Protein AF-A0AAU1TRY6-F1 (afdb_monomer_lite)

Foldseek 3Di:
DDDDDDDDDDDDDDDDDDPPPPPPPPPPPDPDPDDDDDPVPDPDPDPDDPDPDLDPLDPVVLVVLLVVLVPQDAAPPDPDDDPVCVVVSVVVLVVLLSSLLSNLVSLCDDDDNNDLVSNLSSLVSSCRHPVQPLSSLLSNLSSCVSVVNPVSNVVSVVSNCVSCVVPDPVRDDPVSVVSNVVSVVVD

Secondary structure (DSSP, 8-state):
----------------------------PPPPSSPPPPGGG-----------------HHHHHHHHHHHHT--SSTT-TT--GGGHHHHHHHHHHHHHHHHHHHHHHHSSSTT--HHHHHHHHHHHHHH-TT-HHHHHHHHHHHHHTT-HHHHHHHHHHHHHHTTTS-GGGS-HHHHHHHHHHHHT-

Sequence (187 aa):
MRGTSTPSSKRSTDRIHTSSRRLRCSAVSPPPSGYRIPPAYQPGRRRHRSRHRSRPRNAEVSNYLERALAMVDGVPLGEHAASWMSGLRTAMQARIVDTAHSVASYRTQDGRHQDFPSARQACTAGLNADGHSETLYRALMRAEAAAGNRTGLRSAIARWQDANRHLTRDQIDKKTQTLVDELLAAS

pLDDT: mean 77.67, std 20.48, range [35.78, 96.81]

Radius of gyration: 34.2 Å; chains: 1; bounding box: 90×26×109 Å

Structure (mmCIF, N/CA/C/O backbone):
data_AF-A0AAU1TRY6-F1
#
_entry.id   AF-A0AAU1TRY6-F1
#
loop_
_atom_site.group_PDB
_atom_site.id
_atom_site.type_symbol
_atom_site.label_atom_id
_atom_site.label_alt_id
_atom_site.label_comp_id
_atom_site.label_asym_id
_atom_site.label_entity_id
_atom_site.label_seq_id
_atom_site.pdbx_PDB_ins_code
_atom_site.Cartn_x
_atom_site.Cartn_y
_atom_site.Cartn_z
_atom_site.occupancy
_atom_site.B_iso_or_equiv
_atom_site.auth_seq_id
_atom_site.auth_comp_id
_atom_site.auth_asym_id
_atom_site.auth_atom_id
_atom_site.pdbx_PDB_model_num
ATOM 1 N N . MET A 1 1 ? 67.925 -12.776 -72.645 1.00 40.72 1 MET A N 1
ATOM 2 C CA . MET A 1 1 ? 67.560 -11.529 -73.360 1.00 40.72 1 MET A CA 1
ATOM 3 C C . MET A 1 1 ? 66.792 -11.966 -74.600 1.00 40.72 1 MET A C 1
ATOM 5 O O . MET A 1 1 ? 67.342 -12.716 -75.383 1.00 40.72 1 MET A O 1
ATOM 9 N N . ARG A 1 2 ? 65.455 -11.918 -74.581 1.00 35.78 2 ARG A N 1
ATOM 10 C CA . ARG A 1 2 ? 64.626 -10.813 -75.107 1.00 35.78 2 ARG A CA 1
ATOM 11 C C . ARG A 1 2 ? 65.025 -10.416 -76.534 1.00 35.78 2 ARG A C 1
ATOM 13 O O . ARG A 1 2 ? 66.012 -9.716 -76.708 1.00 35.78 2 ARG A O 1
ATOM 20 N N . GLY A 1 3 ? 64.209 -10.834 -77.499 1.00 37.12 3 GLY A N 1
ATOM 21 C CA . GLY A 1 3 ? 64.220 -10.379 -78.886 1.00 37.12 3 GLY A CA 1
ATOM 22 C C . GLY A 1 3 ? 62.819 -10.547 -79.471 1.00 37.12 3 GLY A C 1
ATOM 23 O O . GLY A 1 3 ? 62.357 -11.659 -79.691 1.00 37.12 3 GLY A O 1
ATOM 24 N N . THR A 1 4 ? 62.122 -9.427 -79.598 1.00 36.97 4 THR A N 1
ATOM 25 C CA . THR A 1 4 ? 60.767 -9.232 -80.122 1.00 36.97 4 THR A CA 1
ATOM 26 C C . THR A 1 4 ? 60.751 -9.231 -81.653 1.00 36.97 4 THR A C 1
ATOM 28 O O . THR A 1 4 ? 61.686 -8.693 -82.241 1.00 36.97 4 THR A O 1
ATOM 31 N N . SER A 1 5 ? 59.666 -9.710 -82.281 1.00 37.38 5 SER A N 1
ATOM 32 C CA . SER A 1 5 ? 58.842 -8.959 -83.264 1.00 37.38 5 SER A CA 1
ATOM 33 C C . SER A 1 5 ? 57.943 -9.876 -84.117 1.00 37.38 5 SER A C 1
ATOM 35 O O . SER A 1 5 ? 58.412 -10.687 -84.904 1.00 37.38 5 SER A O 1
ATOM 37 N N . THR A 1 6 ? 56.639 -9.706 -83.890 1.00 46.19 6 THR A N 1
ATOM 38 C CA . THR A 1 6 ? 55.436 -9.743 -84.755 1.00 46.19 6 THR A CA 1
ATOM 39 C C . THR A 1 6 ? 55.552 -10.194 -86.226 1.00 46.19 6 THR A C 1
ATOM 41 O O . THR A 1 6 ? 56.448 -9.757 -86.944 1.00 46.19 6 THR A O 1
ATOM 44 N N . PRO A 1 7 ? 54.494 -10.851 -86.752 1.00 44.25 7 PRO A N 1
ATOM 45 C CA . PRO A 1 7 ? 53.701 -10.120 -87.742 1.00 44.25 7 PRO A CA 1
ATOM 46 C C . PRO A 1 7 ? 52.176 -10.183 -87.551 1.00 44.25 7 PRO A C 1
ATOM 48 O O . PRO A 1 7 ? 51.587 -11.084 -86.962 1.00 44.25 7 PRO A O 1
ATOM 51 N N . SER A 1 8 ? 51.595 -9.116 -88.086 1.00 38.78 8 SER A N 1
ATOM 52 C CA . SER A 1 8 ? 50.200 -8.710 -88.187 1.00 38.78 8 SER A CA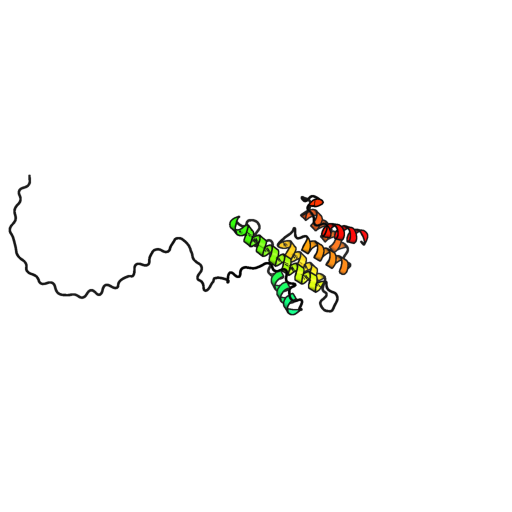 1
ATOM 53 C C . SER A 1 8 ? 49.283 -9.765 -88.813 1.00 38.78 8 SER A C 1
ATOM 55 O O . SER A 1 8 ? 49.597 -10.314 -89.867 1.00 38.78 8 SER A O 1
ATOM 57 N N . SER A 1 9 ? 48.100 -9.973 -88.229 1.00 40.66 9 SER A N 1
ATOM 58 C CA . SER A 1 9 ? 46.969 -10.560 -88.949 1.00 40.66 9 SER A CA 1
ATOM 59 C C . SER A 1 9 ? 45.659 -9.899 -88.536 1.00 40.66 9 SER A C 1
ATOM 61 O O . SER A 1 9 ? 45.275 -9.859 -87.367 1.00 40.66 9 SER A O 1
ATOM 63 N N . LYS A 1 10 ? 45.009 -9.335 -89.552 1.00 43.03 10 LYS A N 1
ATOM 64 C CA . LYS A 1 10 ? 43.717 -8.658 -89.534 1.00 43.03 10 LYS A CA 1
ATOM 65 C C . LYS A 1 10 ? 42.603 -9.683 -89.302 1.00 43.03 10 LYS A C 1
ATOM 67 O O . LYS A 1 10 ? 42.525 -10.678 -90.016 1.00 43.03 10 LYS A O 1
ATOM 72 N N . ARG A 1 11 ? 41.680 -9.398 -88.384 1.00 38.41 11 ARG A N 1
ATOM 73 C CA . ARG A 1 11 ? 40.354 -10.038 -88.324 1.00 38.41 11 ARG A CA 1
ATOM 74 C C . ARG A 1 11 ? 39.412 -9.050 -87.635 1.00 38.41 11 ARG A C 1
ATOM 76 O O . ARG A 1 11 ? 39.471 -8.872 -86.428 1.00 38.41 11 ARG A O 1
ATOM 83 N N . SER A 1 12 ? 38.847 -8.115 -88.394 1.00 37.50 12 SER A N 1
ATOM 84 C CA . SER A 1 12 ? 37.574 -8.254 -89.112 1.00 37.50 12 SER A CA 1
ATOM 85 C C . SER A 1 12 ? 36.464 -8.761 -88.192 1.00 37.50 12 SER A C 1
ATOM 87 O O . SER A 1 12 ? 36.461 -9.895 -87.715 1.00 37.50 12 SER A O 1
ATOM 89 N N . THR A 1 13 ? 35.604 -7.799 -87.903 1.00 44.69 13 THR A N 1
ATOM 90 C CA . THR A 1 13 ? 34.401 -7.792 -87.093 1.00 44.69 13 THR A CA 1
ATOM 91 C C . THR A 1 13 ? 33.374 -8.790 -87.599 1.00 44.69 13 THR A C 1
ATOM 93 O O . THR A 1 13 ? 32.898 -8.643 -88.715 1.00 44.69 13 THR A O 1
ATOM 96 N N . ASP A 1 14 ? 32.976 -9.728 -86.746 1.00 40.28 14 ASP A N 1
ATOM 97 C CA . ASP A 1 14 ? 31.573 -10.129 -86.671 1.00 40.28 14 ASP A CA 1
ATOM 98 C C . ASP A 1 14 ? 31.319 -10.853 -85.348 1.00 40.28 14 ASP A C 1
ATOM 100 O O . ASP A 1 14 ? 31.778 -11.973 -85.115 1.00 40.28 14 ASP A O 1
ATOM 104 N N . ARG A 1 15 ? 30.626 -10.179 -84.426 1.00 36.78 15 ARG A N 1
ATOM 105 C CA . ARG A 1 15 ? 30.136 -10.793 -83.189 1.00 36.78 15 ARG A CA 1
ATOM 106 C C . ARG A 1 15 ? 28.670 -10.434 -83.010 1.00 36.78 15 ARG A C 1
ATOM 108 O O . ARG A 1 15 ? 28.318 -9.395 -82.465 1.00 36.78 15 ARG A O 1
ATOM 115 N N . ILE A 1 16 ? 27.867 -11.354 -83.527 1.00 40.88 16 ILE A N 1
ATOM 116 C CA . ILE A 1 16 ? 26.505 -11.730 -83.153 1.00 40.88 16 ILE A CA 1
ATOM 117 C C . ILE A 1 16 ? 26.023 -11.030 -81.871 1.00 40.88 16 ILE A C 1
ATOM 119 O O . ILE A 1 16 ? 26.528 -11.267 -80.771 1.00 40.88 16 ILE A O 1
ATOM 123 N N . HIS A 1 17 ? 24.989 -10.203 -82.029 1.00 37.50 17 HIS A N 1
ATOM 124 C CA . HIS A 1 17 ? 24.162 -9.705 -80.939 1.00 37.50 17 HIS A CA 1
ATOM 125 C C . HIS A 1 17 ? 23.419 -10.869 -80.268 1.00 37.50 17 HIS A C 1
ATOM 127 O O . HIS A 1 17 ? 22.358 -11.291 -80.717 1.00 37.50 17 HIS A O 1
ATOM 133 N N . THR A 1 18 ? 23.938 -11.355 -79.144 1.00 42.47 18 THR A N 1
ATOM 134 C CA . THR A 1 18 ? 23.135 -12.077 -78.150 1.00 42.47 18 THR A CA 1
ATOM 135 C C . THR A 1 18 ? 22.734 -11.116 -77.038 1.00 42.47 18 THR A C 1
ATOM 137 O O . THR A 1 18 ? 23.556 -10.700 -76.218 1.00 42.47 18 THR A O 1
ATOM 140 N N . SER A 1 19 ? 21.451 -10.755 -77.030 1.00 39.16 19 SER A N 1
ATOM 141 C CA . SER A 1 19 ? 20.776 -9.998 -75.975 1.00 39.16 19 SER A CA 1
ATOM 142 C C . SER A 1 19 ? 20.789 -10.761 -74.648 1.00 39.16 19 SER A C 1
ATOM 144 O O . SER A 1 19 ? 19.841 -11.460 -74.301 1.00 39.16 19 SER A O 1
ATOM 146 N N . SER A 1 20 ? 21.851 -10.592 -73.863 1.00 38.66 20 SER A N 1
ATOM 147 C CA . SER A 1 20 ? 21.855 -10.977 -72.452 1.00 38.66 20 SER A CA 1
ATOM 148 C C . SER A 1 20 ? 21.104 -9.924 -71.645 1.00 38.66 20 SER A C 1
ATOM 150 O O . SER A 1 20 ? 21.666 -8.909 -71.226 1.00 38.66 20 SER A O 1
ATOM 152 N N . ARG A 1 21 ? 19.812 -10.173 -71.417 1.00 45.31 21 ARG A N 1
ATOM 153 C CA . ARG A 1 21 ? 18.984 -9.451 -70.448 1.00 45.31 21 ARG A CA 1
ATOM 154 C C . ARG A 1 21 ? 19.553 -9.715 -69.049 1.00 45.31 21 ARG A C 1
ATOM 156 O O . ARG A 1 21 ? 19.148 -10.649 -68.368 1.00 45.31 21 ARG A O 1
ATOM 163 N N . ARG A 1 22 ? 20.545 -8.921 -68.632 1.00 40.50 22 ARG A N 1
ATOM 164 C CA . ARG A 1 22 ? 21.040 -8.927 -67.251 1.00 40.50 22 ARG A CA 1
ATOM 165 C C . ARG A 1 22 ? 19.894 -8.457 -66.365 1.00 40.50 22 ARG A C 1
ATOM 167 O O . ARG A 1 22 ? 19.553 -7.275 -66.363 1.00 40.50 22 ARG A O 1
ATOM 174 N N . LEU A 1 23 ? 19.296 -9.390 -65.631 1.00 43.88 23 LEU A N 1
ATOM 175 C CA . LEU A 1 23 ? 18.535 -9.070 -64.435 1.00 43.88 23 LEU A CA 1
ATOM 176 C C . LEU A 1 23 ? 19.471 -8.237 -63.553 1.00 43.88 23 LEU A C 1
ATOM 178 O O . LEU A 1 23 ? 20.495 -8.729 -63.080 1.00 43.88 23 LEU A O 1
ATOM 182 N N . ARG A 1 24 ? 19.176 -6.941 -63.415 1.00 38.16 24 ARG A N 1
ATOM 183 C CA . ARG A 1 24 ? 19.814 -6.112 -62.398 1.00 38.16 24 ARG A CA 1
ATOM 184 C C . ARG A 1 24 ? 19.365 -6.688 -61.063 1.00 38.16 24 ARG A C 1
ATOM 186 O O . ARG A 1 24 ? 18.257 -6.415 -60.617 1.00 38.16 24 ARG A O 1
ATOM 193 N N . CYS A 1 25 ? 20.216 -7.491 -60.435 1.00 36.00 25 CYS A N 1
ATOM 194 C CA . CYS A 1 25 ? 20.173 -7.626 -58.992 1.00 36.00 25 CYS A CA 1
ATOM 195 C C . CYS A 1 25 ? 20.460 -6.229 -58.446 1.00 36.00 25 CYS A C 1
ATOM 197 O O . CYS A 1 25 ? 21.602 -5.768 -58.477 1.00 36.00 25 CYS A O 1
ATOM 199 N N . SER A 1 26 ? 19.411 -5.516 -58.038 1.00 46.19 26 SER A N 1
ATOM 200 C CA . SER A 1 26 ? 19.568 -4.352 -57.177 1.00 46.19 26 SER A CA 1
ATOM 201 C C . SER A 1 26 ? 20.385 -4.813 -55.980 1.00 46.19 26 SER A C 1
ATOM 203 O O . SER A 1 26 ? 19.951 -5.694 -55.239 1.00 46.19 26 SER A O 1
ATOM 205 N N . ALA A 1 27 ? 21.596 -4.279 -55.843 1.00 46.03 27 ALA A N 1
ATOM 206 C CA . ALA A 1 27 ? 22.405 -4.489 -54.660 1.00 46.03 27 ALA A CA 1
ATOM 207 C C . ALA A 1 27 ? 21.583 -3.994 -53.465 1.00 46.03 27 ALA A C 1
ATOM 209 O O . ALA A 1 27 ? 21.336 -2.797 -53.321 1.00 46.03 27 ALA A O 1
ATOM 210 N N . VAL A 1 28 ? 21.087 -4.930 -52.658 1.00 53.16 28 VAL A N 1
ATOM 211 C CA . VAL A 1 28 ? 20.511 -4.628 -51.353 1.00 53.16 28 VAL A CA 1
ATOM 212 C C . VAL A 1 28 ? 21.664 -4.071 -50.530 1.00 53.16 28 VAL A C 1
ATOM 214 O O . VAL A 1 28 ? 22.614 -4.793 -50.230 1.00 53.16 28 VAL A O 1
ATOM 217 N N . SER A 1 29 ? 21.622 -2.770 -50.237 1.00 55.81 29 SER A N 1
ATOM 218 C CA . SER A 1 29 ? 22.560 -2.143 -49.309 1.00 55.81 29 SER A CA 1
ATOM 219 C C . SER A 1 29 ? 22.613 -2.963 -48.016 1.00 55.81 29 SER A C 1
ATOM 221 O O . SER A 1 29 ? 21.551 -3.377 -47.536 1.00 55.81 29 SER A O 1
ATOM 223 N N . PRO A 1 30 ? 23.804 -3.206 -47.437 1.00 56.38 30 PRO A N 1
ATOM 224 C CA . PRO A 1 30 ? 23.897 -3.905 -46.163 1.00 56.38 30 PRO A CA 1
ATOM 225 C C . PRO A 1 30 ? 23.039 -3.162 -45.128 1.00 56.38 30 PRO A C 1
ATOM 227 O O . PRO A 1 30 ? 23.048 -1.924 -45.115 1.00 56.38 30 PRO A O 1
ATOM 230 N N . PRO A 1 31 ? 22.258 -3.872 -44.295 1.00 60.44 31 PRO A N 1
ATOM 231 C CA . PRO A 1 31 ? 21.443 -3.209 -43.292 1.00 60.44 31 PRO A CA 1
ATOM 232 C C . PRO A 1 31 ? 22.359 -2.381 -42.378 1.00 60.44 31 PRO A C 1
ATOM 234 O O . PRO A 1 31 ? 23.418 -2.877 -41.976 1.00 60.44 31 PRO A O 1
ATOM 237 N N . PRO A 1 32 ? 21.997 -1.130 -42.035 1.00 59.41 32 PRO A N 1
ATOM 238 C CA . PRO A 1 32 ? 22.705 -0.417 -40.983 1.00 59.41 32 PRO A CA 1
ATOM 239 C C . PRO A 1 32 ? 22.631 -1.268 -39.712 1.00 59.41 32 PRO A C 1
ATOM 241 O O . PRO A 1 32 ? 21.567 -1.789 -39.385 1.00 59.41 32 PRO A O 1
ATOM 244 N N . SER A 1 33 ? 23.772 -1.442 -39.043 1.00 62.03 33 SER A N 1
ATOM 245 C CA . SER A 1 33 ? 23.915 -2.252 -37.830 1.00 62.03 33 SER A CA 1
ATOM 246 C C . SER A 1 33 ? 22.739 -2.046 -36.861 1.00 62.03 33 SER A C 1
ATOM 248 O O . SER A 1 33 ? 22.566 -0.957 -36.309 1.00 62.03 33 SER A O 1
ATOM 250 N N . GLY A 1 34 ? 21.914 -3.087 -36.690 1.00 65.88 34 GLY A N 1
ATOM 251 C CA . GLY A 1 34 ? 20.821 -3.140 -35.717 1.00 65.88 34 GLY A CA 1
ATOM 252 C C . GLY A 1 34 ? 19.528 -3.791 -36.228 1.00 65.88 34 GLY A C 1
ATOM 253 O O . GLY A 1 34 ? 19.107 -3.598 -37.367 1.00 65.88 34 GLY A O 1
ATOM 254 N N . TYR A 1 35 ? 18.848 -4.530 -35.348 1.00 72.62 35 TYR A N 1
ATOM 255 C CA . TYR A 1 35 ? 17.481 -4.998 -35.588 1.00 72.62 35 TYR A CA 1
ATOM 256 C C . TYR A 1 35 ? 16.490 -3.856 -35.317 1.00 72.62 35 TYR A C 1
ATOM 258 O O . TYR A 1 35 ? 16.398 -3.345 -34.200 1.00 72.62 35 TYR A O 1
ATOM 266 N N . ARG A 1 36 ? 15.729 -3.446 -36.340 1.00 70.88 36 ARG A N 1
ATOM 267 C CA . ARG A 1 36 ? 14.643 -2.460 -36.222 1.00 70.88 36 ARG A CA 1
ATOM 268 C C . ARG A 1 36 ? 13.303 -3.187 -36.148 1.00 70.88 36 ARG A C 1
ATOM 270 O O . ARG A 1 36 ? 12.937 -3.890 -37.083 1.00 70.88 36 ARG A O 1
ATOM 277 N N . ILE A 1 37 ? 12.546 -2.969 -35.072 1.00 68.12 37 ILE A N 1
ATOM 278 C CA . ILE A 1 37 ? 11.180 -3.498 -34.955 1.00 68.12 37 ILE A CA 1
ATOM 279 C C . ILE A 1 37 ? 10.282 -2.803 -36.001 1.00 68.12 37 ILE A C 1
ATOM 281 O O . ILE A 1 37 ? 10.229 -1.561 -36.018 1.00 68.12 37 ILE A O 1
ATOM 285 N N . PRO A 1 38 ? 9.587 -3.565 -36.870 1.00 57.66 38 PRO A N 1
ATOM 286 C CA . PRO A 1 38 ? 8.715 -3.018 -37.903 1.00 57.66 38 PRO A CA 1
ATOM 287 C C . PRO A 1 38 ? 7.633 -2.103 -37.312 1.00 57.66 38 PRO A C 1
ATOM 289 O O . PRO A 1 38 ? 7.126 -2.381 -36.226 1.00 57.66 38 PRO A O 1
ATOM 292 N N . PRO A 1 39 ? 7.225 -1.032 -38.012 1.00 59.34 39 PRO A N 1
ATOM 293 C CA . PRO A 1 39 ? 6.238 -0.070 -37.511 1.00 59.34 39 PRO A CA 1
ATOM 294 C C . PRO A 1 39 ? 4.869 -0.694 -37.191 1.00 59.34 39 PRO A C 1
ATOM 296 O O . PRO A 1 39 ? 4.172 -0.189 -36.317 1.00 59.34 39 PRO A O 1
ATOM 299 N N . ALA A 1 40 ? 4.517 -1.826 -37.812 1.00 61.56 40 ALA A N 1
ATOM 300 C CA . ALA A 1 40 ? 3.318 -2.603 -37.479 1.00 61.56 40 ALA A CA 1
ATOM 301 C C . ALA A 1 40 ? 3.351 -3.222 -36.064 1.00 61.56 40 ALA A C 1
ATOM 303 O O . ALA A 1 40 ? 2.318 -3.625 -35.543 1.00 61.56 40 ALA A O 1
ATOM 304 N N . TYR A 1 41 ? 4.532 -3.272 -35.439 1.00 52.66 41 TYR A N 1
ATOM 305 C CA . TYR A 1 41 ? 4.775 -3.812 -34.102 1.00 52.66 41 TYR A CA 1
ATOM 306 C C . TYR A 1 41 ? 5.416 -2.767 -33.173 1.00 52.66 41 TYR A C 1
ATOM 308 O O . TYR A 1 41 ? 6.155 -3.092 -32.246 1.00 52.66 41 TYR A O 1
ATOM 316 N N . GLN A 1 42 ? 5.178 -1.477 -33.426 1.00 54.09 42 GLN A N 1
ATOM 317 C CA . GLN A 1 42 ? 5.551 -0.425 -32.485 1.00 54.09 42 GLN A CA 1
ATOM 318 C C . GLN A 1 42 ? 4.333 -0.077 -31.623 1.00 54.09 42 GLN A C 1
ATOM 320 O O . GLN A 1 42 ? 3.420 0.588 -32.116 1.00 54.09 42 GLN A O 1
ATOM 325 N N . PRO A 1 43 ? 4.286 -0.472 -30.335 1.00 55.06 43 PRO A N 1
ATOM 326 C CA . PRO A 1 43 ? 3.284 0.074 -29.431 1.00 55.06 43 PRO A CA 1
ATOM 327 C C . PRO A 1 43 ? 3.489 1.593 -29.364 1.00 55.06 43 PRO A C 1
ATOM 329 O O . PRO A 1 43 ? 4.574 2.081 -29.037 1.00 55.06 43 PRO A O 1
ATOM 332 N N . GLY A 1 44 ? 2.462 2.346 -29.768 1.00 51.22 44 GLY A N 1
ATOM 333 C CA . GLY A 1 44 ? 2.550 3.785 -29.995 1.00 51.22 44 GLY A CA 1
ATOM 334 C C . GLY A 1 44 ? 3.142 4.528 -28.799 1.00 51.22 44 GLY A C 1
ATOM 335 O O . GLY A 1 44 ? 2.597 4.483 -27.694 1.00 51.22 44 GLY A O 1
ATOM 336 N N . ARG A 1 45 ? 4.246 5.253 -29.022 1.00 49.22 45 ARG A N 1
ATOM 337 C CA . ARG A 1 45 ? 4.874 6.119 -28.015 1.00 49.22 45 ARG A CA 1
ATOM 338 C C . ARG A 1 45 ? 3.989 7.334 -27.730 1.00 49.22 45 ARG A C 1
ATOM 340 O O . ARG A 1 45 ? 4.274 8.452 -28.154 1.00 49.22 45 ARG A O 1
ATOM 347 N N . ARG A 1 46 ? 2.902 7.141 -26.986 1.00 51.88 46 ARG A N 1
ATOM 348 C CA . ARG A 1 46 ? 2.204 8.254 -26.344 1.00 51.88 46 ARG A CA 1
ATOM 349 C C . ARG A 1 46 ? 3.106 8.757 -25.225 1.00 51.88 46 ARG A C 1
ATOM 351 O O . ARG A 1 46 ? 3.403 8.024 -24.289 1.00 51.88 46 ARG A O 1
ATOM 358 N N . ARG A 1 47 ? 3.549 10.014 -25.318 1.00 52.31 47 ARG A N 1
ATOM 359 C CA . ARG A 1 47 ? 4.164 10.727 -24.193 1.00 52.31 47 ARG A CA 1
ATOM 360 C C . ARG A 1 47 ? 3.167 10.691 -23.034 1.00 52.31 47 ARG A C 1
ATOM 362 O O . ARG A 1 47 ? 2.160 11.397 -23.055 1.00 52.31 47 ARG A O 1
ATOM 369 N N . HIS A 1 48 ? 3.407 9.822 -22.061 1.00 50.06 48 HIS A N 1
ATOM 370 C CA . HIS A 1 48 ? 2.591 9.735 -20.863 1.00 50.06 48 HIS A CA 1
ATOM 371 C C . HIS A 1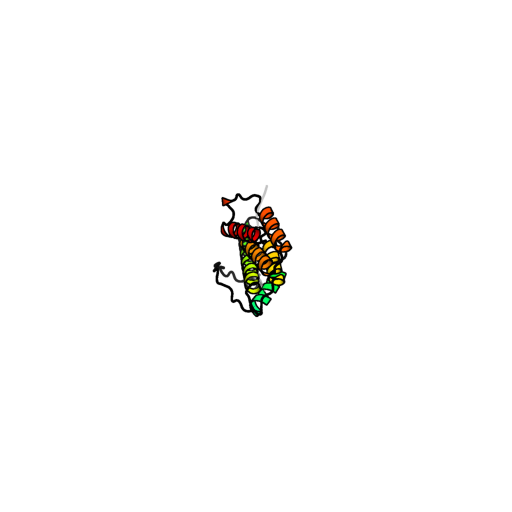 48 ? 2.902 10.965 -20.010 1.00 50.06 48 HIS A C 1
ATOM 373 O O . HIS A 1 48 ? 3.886 10.998 -19.282 1.00 50.06 48 HIS A O 1
ATOM 379 N N . ARG A 1 49 ? 2.085 12.017 -20.124 1.00 54.16 49 ARG A N 1
ATOM 380 C CA . ARG A 1 49 ? 2.001 13.000 -19.042 1.00 54.16 49 ARG A CA 1
ATOM 381 C C . ARG A 1 49 ? 1.355 12.275 -17.868 1.00 54.16 49 ARG A C 1
ATOM 383 O O . ARG A 1 49 ? 0.190 11.894 -17.983 1.00 54.16 49 ARG A O 1
ATOM 390 N N . SER A 1 50 ? 2.090 12.107 -16.772 1.00 42.47 50 SER A N 1
ATOM 391 C CA . SER A 1 50 ? 1.546 11.731 -15.465 1.00 42.47 50 SER A CA 1
ATOM 392 C C . SER A 1 50 ? 0.591 12.833 -15.014 1.00 42.47 50 SER A C 1
ATOM 394 O O . SER A 1 50 ? 0.953 13.768 -14.311 1.00 42.47 50 SER A O 1
ATOM 396 N N . ARG A 1 51 ? -0.634 12.812 -15.535 1.00 40.12 51 ARG A N 1
ATOM 397 C CA . ARG A 1 51 ? -1.732 13.597 -14.993 1.00 40.12 51 ARG A CA 1
ATOM 398 C C . ARG A 1 51 ? -2.346 12.717 -13.922 1.00 40.12 51 ARG A C 1
ATOM 400 O O . ARG A 1 51 ? -2.951 11.704 -14.266 1.00 40.12 51 ARG A O 1
ATOM 407 N N . HIS A 1 52 ? -2.225 13.130 -12.665 1.00 45.44 52 HIS A N 1
ATOM 408 C CA . HIS A 1 52 ? -3.019 12.635 -11.539 1.00 45.44 52 HIS A CA 1
ATOM 409 C C . HIS A 1 52 ? -4.504 12.989 -11.739 1.00 45.44 52 HIS A C 1
ATOM 411 O O . HIS A 1 52 ? -5.109 13.700 -10.942 1.00 45.44 52 HIS A O 1
ATOM 417 N N . ARG A 1 53 ? -5.109 12.576 -12.856 1.00 48.09 53 ARG A N 1
ATOM 418 C CA . ARG A 1 53 ? -6.560 12.612 -12.982 1.00 48.09 53 ARG A CA 1
ATOM 419 C C . ARG A 1 53 ? -7.090 11.470 -12.141 1.00 48.09 53 ARG A C 1
ATOM 421 O O . ARG A 1 53 ? -6.673 10.329 -12.323 1.00 48.09 53 ARG A O 1
ATOM 428 N N . SER A 1 54 ? -8.028 11.790 -11.258 1.00 52.09 54 SER A N 1
ATOM 429 C CA . SER A 1 54 ? -8.905 10.808 -10.639 1.00 52.09 54 SER A CA 1
ATOM 430 C C . SER A 1 54 ? -9.445 9.909 -11.751 1.00 52.09 54 SER A C 1
ATOM 432 O O . SER A 1 54 ? -10.126 10.386 -12.664 1.00 52.09 54 SER A O 1
ATOM 434 N N . ARG A 1 55 ? -9.053 8.631 -11.745 1.00 61.78 55 ARG A N 1
ATOM 435 C CA . ARG A 1 55 ? -9.586 7.655 -12.695 1.00 61.78 55 ARG A CA 1
ATOM 436 C C . ARG A 1 55 ? -11.103 7.563 -12.504 1.00 61.78 55 ARG A C 1
ATOM 438 O O . ARG A 1 55 ? -11.575 7.733 -11.376 1.00 61.78 55 ARG A O 1
ATOM 445 N N . PRO A 1 56 ? -11.871 7.321 -13.577 1.00 56.22 56 PRO A N 1
ATOM 446 C CA . PRO A 1 56 ? -13.304 7.099 -13.449 1.00 56.22 56 PRO A CA 1
ATOM 447 C C . PRO A 1 56 ? -13.551 5.937 -12.477 1.00 56.22 56 PRO A C 1
ATOM 449 O O . PRO A 1 56 ? -13.040 4.837 -12.673 1.00 56.22 56 PRO A O 1
ATOM 452 N N . ARG A 1 57 ? -14.302 6.218 -11.408 1.00 66.38 57 ARG A N 1
ATOM 453 C CA . ARG A 1 57 ? -14.658 5.279 -10.334 1.00 66.38 57 ARG A CA 1
ATOM 454 C C . ARG A 1 57 ? -15.969 4.572 -10.669 1.00 66.38 57 ARG A C 1
ATOM 456 O O . ARG A 1 57 ? -16.968 4.762 -9.984 1.00 66.38 57 ARG A O 1
ATOM 463 N N . ASN A 1 58 ? -16.002 3.841 -11.778 1.00 72.50 58 ASN A N 1
ATOM 464 C CA . ASN A 1 58 ? -17.135 2.969 -12.087 1.00 72.50 58 ASN A CA 1
ATOM 465 C C . ASN A 1 58 ? -16.737 1.500 -11.864 1.00 72.50 58 ASN A C 1
ATOM 467 O O . ASN A 1 58 ? -15.552 1.155 -11.894 1.00 72.50 58 ASN A O 1
ATOM 471 N N . ALA A 1 59 ? -17.730 0.649 -11.599 1.00 73.19 59 ALA A N 1
ATOM 472 C CA . ALA A 1 59 ? -17.499 -0.740 -11.204 1.00 73.19 59 ALA A CA 1
ATOM 473 C C . ALA A 1 59 ? -16.787 -1.551 -12.297 1.00 73.19 59 ALA A C 1
ATOM 475 O O . ALA A 1 59 ? -15.890 -2.337 -12.001 1.00 73.19 59 ALA A O 1
ATOM 476 N N . GLU A 1 60 ? -17.136 -1.325 -13.566 1.00 75.75 60 GLU A N 1
ATOM 477 C CA . GLU A 1 60 ? -16.516 -2.021 -14.696 1.00 75.75 60 GLU A CA 1
ATOM 478 C C . GLU A 1 60 ? -15.024 -1.707 -14.810 1.00 75.75 60 GLU A C 1
ATOM 480 O O . GLU A 1 60 ? -14.204 -2.618 -14.912 1.00 75.75 60 GLU A O 1
ATOM 485 N N . VAL A 1 61 ? -14.650 -0.425 -14.728 1.00 78.81 61 VAL A N 1
ATOM 486 C CA . VAL A 1 61 ? -13.247 -0.005 -14.741 1.00 78.81 61 VAL A CA 1
ATOM 487 C C . VAL A 1 61 ? -12.511 -0.607 -13.548 1.00 78.81 61 VAL A C 1
ATOM 489 O O . VAL A 1 61 ? -11.410 -1.109 -13.748 1.00 78.81 61 VAL A O 1
ATOM 492 N N . SER A 1 62 ? -13.100 -0.639 -12.344 1.00 81.38 62 SER A N 1
ATOM 493 C CA . SER A 1 62 ? -12.456 -1.294 -11.191 1.00 81.38 62 SER A CA 1
ATOM 494 C C . SER A 1 62 ? -12.163 -2.768 -11.460 1.00 81.38 62 SER A C 1
ATOM 496 O O . SER A 1 62 ? -11.031 -3.202 -11.263 1.00 81.38 62 SER A O 1
ATOM 498 N N . ASN A 1 63 ? -13.124 -3.512 -12.013 1.00 86.19 63 ASN A N 1
ATOM 499 C CA . ASN A 1 63 ? -12.937 -4.927 -12.337 1.00 86.19 63 ASN A CA 1
ATOM 500 C C . ASN A 1 63 ? -11.816 -5.139 -13.373 1.00 86.19 63 ASN A C 1
ATOM 502 O O . ASN A 1 63 ? -11.003 -6.054 -13.238 1.00 86.19 63 ASN A O 1
ATOM 506 N N . TYR A 1 64 ? -11.724 -4.288 -14.402 1.00 88.81 64 TYR A N 1
ATOM 507 C CA . TYR A 1 64 ? -10.617 -4.355 -15.364 1.00 88.81 64 TYR A CA 1
ATOM 508 C C . TYR A 1 64 ? -9.265 -4.027 -14.722 1.00 88.81 64 TYR A C 1
ATOM 510 O O . TYR A 1 64 ? -8.263 -4.656 -15.060 1.00 88.81 64 TYR A O 1
ATOM 518 N N . LEU A 1 65 ? -9.221 -3.061 -13.802 1.00 87.81 65 LEU A N 1
ATOM 519 C CA . LEU A 1 65 ? -7.996 -2.700 -13.089 1.00 87.81 65 LEU A CA 1
ATOM 520 C C . LEU A 1 65 ? -7.559 -3.798 -12.113 1.00 87.81 65 LEU A C 1
ATOM 522 O O . LEU A 1 65 ? -6.370 -4.079 -12.033 1.00 87.81 65 LEU A O 1
ATOM 526 N N . GLU A 1 66 ? -8.490 -4.464 -11.436 1.00 88.38 66 GLU A N 1
ATOM 527 C CA . GLU A 1 66 ? -8.213 -5.621 -10.575 1.00 88.38 66 GLU A CA 1
ATOM 528 C C . GLU A 1 66 ? -7.631 -6.787 -11.378 1.00 88.38 66 GLU A C 1
ATOM 530 O O . GLU A 1 66 ? -6.593 -7.337 -11.015 1.00 88.38 66 GLU A O 1
ATOM 535 N N . ARG A 1 67 ? -8.221 -7.096 -12.540 1.00 89.75 67 ARG A N 1
ATOM 536 C CA . ARG A 1 67 ? -7.668 -8.095 -13.471 1.00 89.75 67 ARG A CA 1
ATOM 537 C C . ARG A 1 67 ? -6.286 -7.696 -13.982 1.00 89.75 67 ARG A C 1
ATOM 539 O O . ARG A 1 67 ? -5.425 -8.554 -14.132 1.00 89.75 67 ARG A O 1
ATOM 546 N N . ALA A 1 68 ? -6.059 -6.408 -14.239 1.00 91.00 68 ALA A N 1
ATOM 547 C CA . ALA A 1 68 ? -4.747 -5.911 -14.635 1.00 91.00 68 ALA A CA 1
ATOM 548 C C . ALA A 1 68 ? -3.708 -6.047 -13.513 1.00 91.00 68 ALA A C 1
ATOM 550 O O . ALA A 1 68 ? -2.574 -6.427 -13.790 1.00 91.00 68 ALA A O 1
ATOM 551 N N . LEU A 1 69 ? -4.090 -5.779 -12.261 1.00 91.00 69 LEU A N 1
ATOM 552 C CA . LEU A 1 69 ? -3.225 -5.965 -11.094 1.00 91.00 69 LEU A CA 1
ATOM 553 C C . LEU A 1 69 ? -2.913 -7.440 -10.838 1.00 91.00 69 LEU A C 1
ATOM 555 O O . LEU A 1 69 ? -1.794 -7.747 -10.453 1.00 91.00 69 LEU A O 1
ATOM 559 N N . ALA A 1 70 ? -3.848 -8.351 -11.117 1.00 90.94 70 ALA A N 1
ATOM 560 C CA . ALA A 1 70 ? -3.611 -9.791 -11.009 1.00 90.94 70 ALA A CA 1
ATOM 561 C C . ALA A 1 70 ? -2.542 -10.315 -11.989 1.00 90.94 70 ALA A C 1
ATOM 563 O O . ALA A 1 70 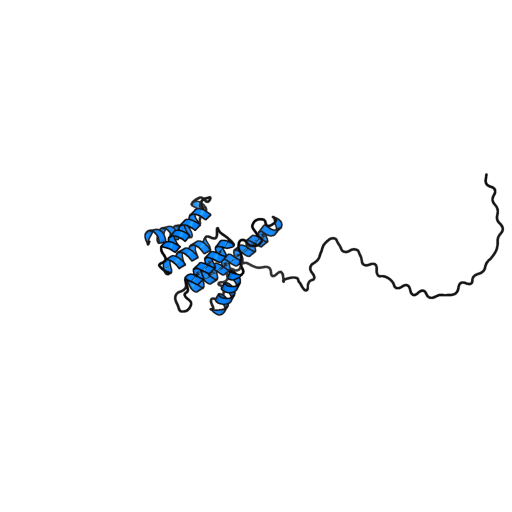? -2.001 -11.393 -11.773 1.00 90.94 70 ALA A O 1
ATOM 564 N N . MET A 1 71 ? -2.223 -9.566 -13.054 1.00 90.56 71 MET A N 1
ATOM 565 C CA . MET A 1 71 ? -1.124 -9.893 -13.975 1.00 90.56 71 MET A CA 1
ATOM 566 C C . MET A 1 71 ? 0.238 -9.364 -13.507 1.00 90.56 71 MET A C 1
ATOM 568 O O . MET A 1 71 ? 1.253 -9.665 -14.133 1.00 90.56 71 MET A O 1
ATOM 572 N N . VAL A 1 72 ? 0.275 -8.522 -12.471 1.00 87.06 72 VAL A N 1
ATOM 573 C CA . VAL A 1 72 ? 1.528 -7.983 -11.943 1.00 87.06 72 VAL A CA 1
ATOM 574 C C . VAL A 1 72 ? 2.159 -9.033 -11.041 1.00 87.06 72 VAL A C 1
ATOM 576 O O . VAL A 1 72 ? 1.647 -9.312 -9.960 1.00 87.06 72 VAL A O 1
ATOM 579 N N . ASP A 1 73 ? 3.291 -9.572 -11.482 1.00 82.62 73 ASP A N 1
ATOM 580 C CA . ASP A 1 73 ? 4.103 -10.498 -10.700 1.00 82.62 73 ASP A CA 1
ATOM 581 C C . ASP A 1 73 ? 5.435 -9.836 -10.315 1.00 82.62 73 ASP A C 1
ATOM 583 O O . ASP A 1 73 ? 6.270 -9.527 -11.170 1.00 82.62 73 ASP A O 1
ATOM 587 N N . GLY A 1 74 ? 5.594 -9.558 -9.019 1.00 85.25 74 GLY A N 1
ATOM 588 C CA . GLY A 1 74 ? 6.806 -8.983 -8.433 1.00 85.25 74 GLY A CA 1
ATOM 589 C C . GLY A 1 74 ? 7.234 -7.612 -8.978 1.00 85.25 74 GLY A C 1
ATOM 590 O O . GLY A 1 74 ? 6.424 -6.762 -9.363 1.00 85.25 74 GLY A O 1
ATOM 591 N N . VAL A 1 75 ? 8.553 -7.386 -8.967 1.00 84.69 75 VAL A N 1
ATOM 592 C CA . VAL A 1 75 ? 9.178 -6.126 -9.389 1.00 84.69 75 VAL A CA 1
ATOM 593 C C . VAL A 1 75 ? 9.222 -6.056 -10.922 1.00 84.69 75 VAL A C 1
ATOM 595 O O . VAL A 1 75 ? 9.819 -6.928 -11.564 1.00 84.69 75 VAL A O 1
ATOM 598 N N . PRO A 1 76 ? 8.666 -5.002 -11.552 1.00 83.06 76 PRO A N 1
ATOM 599 C CA . PRO A 1 76 ? 8.601 -4.913 -13.008 1.00 83.06 76 PRO A CA 1
ATOM 600 C C . PRO A 1 76 ? 10.004 -4.869 -13.612 1.00 83.06 76 PRO A C 1
ATOM 602 O O . PRO A 1 76 ? 10.819 -4.063 -13.179 1.00 83.06 76 PRO A O 1
ATOM 605 N N . LEU A 1 77 ? 10.263 -5.676 -14.648 1.00 83.25 77 LEU A N 1
ATOM 606 C CA . LEU A 1 77 ? 11.582 -5.871 -15.286 1.00 83.25 77 LEU A CA 1
ATOM 607 C C . LEU A 1 77 ? 12.622 -6.615 -14.417 1.00 83.25 77 LEU A C 1
ATOM 609 O O . LEU A 1 77 ? 13.804 -6.603 -14.757 1.00 83.25 77 LEU A O 1
ATOM 613 N N . GLY A 1 78 ? 12.193 -7.266 -13.326 1.00 80.50 78 GLY A N 1
ATOM 614 C CA . GLY A 1 78 ? 13.034 -8.091 -12.445 1.00 80.50 78 GLY A CA 1
ATOM 615 C C . GLY A 1 78 ? 14.028 -7.281 -11.612 1.00 80.50 78 GLY A C 1
ATOM 616 O O . GLY A 1 78 ? 14.237 -6.102 -11.856 1.00 80.50 78 GLY A O 1
ATOM 617 N N . GLU A 1 79 ? 14.679 -7.867 -10.614 1.00 74.81 79 GLU A N 1
ATOM 618 C CA . GLU A 1 79 ? 15.535 -7.104 -9.683 1.00 74.81 79 GLU A CA 1
ATOM 619 C C . GLU A 1 79 ? 16.744 -6.432 -10.372 1.00 74.81 79 GLU A C 1
ATOM 621 O O . GLU A 1 79 ? 17.116 -5.309 -10.035 1.00 74.81 79 GLU A O 1
ATOM 626 N N . HIS A 1 80 ? 17.259 -7.031 -11.449 1.00 75.81 80 HIS A N 1
ATOM 627 C CA . HIS A 1 80 ? 18.507 -6.636 -12.117 1.00 75.81 80 HIS A CA 1
ATOM 628 C C . HIS A 1 80 ? 18.294 -6.007 -13.506 1.00 75.81 80 HIS A C 1
ATOM 630 O O . HIS A 1 80 ? 18.927 -6.397 -14.487 1.00 75.81 80 HIS A O 1
ATOM 636 N N . ALA A 1 81 ? 17.391 -5.032 -13.632 1.00 74.88 81 ALA A N 1
ATOM 637 C CA . ALA A 1 81 ? 17.254 -4.306 -14.893 1.00 74.88 81 ALA A CA 1
ATOM 638 C C . ALA A 1 81 ? 18.504 -3.460 -15.155 1.00 74.88 81 ALA A C 1
ATOM 640 O O . ALA A 1 81 ? 18.993 -2.744 -14.281 1.00 74.88 81 ALA A O 1
ATOM 641 N N . ALA A 1 82 ? 18.983 -3.515 -16.395 1.00 83.81 82 ALA A N 1
ATOM 642 C CA . ALA A 1 82 ? 20.063 -2.673 -16.879 1.00 83.81 82 ALA A CA 1
ATOM 643 C C . ALA A 1 82 ? 19.802 -1.185 -16.589 1.00 83.81 82 ALA A C 1
ATOM 645 O O . ALA A 1 82 ? 18.663 -0.714 -16.638 1.00 83.81 82 ALA A O 1
ATOM 646 N N . SER A 1 83 ? 20.870 -0.424 -16.351 1.00 83.38 83 SER A N 1
ATOM 647 C CA . SER A 1 83 ? 20.802 0.990 -15.950 1.00 83.38 83 SER A CA 1
ATOM 648 C C . SER A 1 83 ? 19.987 1.866 -16.911 1.00 83.38 83 SER A C 1
ATOM 650 O O . SER A 1 83 ? 19.273 2.766 -16.466 1.00 83.38 83 SER A O 1
ATOM 652 N N . TRP A 1 84 ? 20.005 1.564 -18.213 1.00 84.50 84 TRP A N 1
ATOM 653 C CA . TRP A 1 84 ? 19.215 2.270 -19.229 1.00 84.50 84 TRP A CA 1
ATOM 654 C C . TRP A 1 84 ? 17.693 2.034 -19.118 1.00 84.50 84 TRP A C 1
ATOM 656 O O . TRP A 1 84 ? 16.913 2.829 -19.640 1.00 84.50 84 TRP A O 1
ATOM 666 N N . MET A 1 85 ? 17.251 0.981 -18.419 1.00 85.81 85 MET A N 1
ATOM 667 C CA . MET A 1 85 ? 15.836 0.666 -18.162 1.00 85.81 85 MET A CA 1
ATOM 668 C C . MET A 1 85 ? 15.298 1.283 -16.867 1.00 85.81 85 MET A C 1
ATOM 670 O O . MET A 1 85 ? 14.098 1.191 -16.613 1.00 85.81 85 MET A O 1
ATOM 674 N N . SER A 1 86 ? 16.143 1.925 -16.059 1.00 83.88 86 SER A N 1
ATOM 675 C CA . SER A 1 86 ? 15.763 2.502 -14.760 1.00 83.88 86 SER A CA 1
ATOM 676 C C . SER A 1 86 ? 14.538 3.418 -14.854 1.00 83.88 86 SER A C 1
ATOM 678 O O . SER A 1 86 ? 13.548 3.198 -14.162 1.00 83.88 86 SER A O 1
ATOM 680 N N . GLY A 1 87 ? 14.534 4.369 -15.792 1.00 87.88 87 GLY A N 1
ATOM 681 C CA . GLY A 1 87 ? 13.389 5.260 -16.003 1.00 87.88 87 GLY A CA 1
ATOM 682 C C . GLY A 1 87 ? 12.117 4.532 -16.452 1.00 87.88 87 GLY A C 1
ATOM 683 O O . GLY A 1 87 ? 11.013 4.905 -16.053 1.00 87.88 87 GLY A O 1
ATOM 684 N N . LEU A 1 88 ? 12.252 3.463 -17.247 1.00 88.56 88 LEU A N 1
ATOM 685 C CA . LEU A 1 88 ? 11.116 2.635 -17.658 1.00 88.56 88 LEU A CA 1
ATOM 686 C C . LEU A 1 88 ? 10.530 1.875 -16.465 1.00 88.56 88 LEU A C 1
ATOM 688 O O . LEU A 1 88 ? 9.310 1.853 -16.299 1.00 88.56 88 LEU A O 1
ATOM 692 N N . ARG A 1 89 ? 11.393 1.309 -15.615 1.00 89.56 89 ARG A N 1
ATOM 693 C CA . ARG A 1 89 ? 11.001 0.638 -14.375 1.00 89.56 89 ARG A CA 1
ATOM 694 C C . ARG A 1 89 ? 10.233 1.588 -13.463 1.00 89.56 89 ARG A C 1
ATOM 696 O O . ARG A 1 89 ? 9.107 1.272 -13.091 1.00 89.56 89 ARG A O 1
ATOM 703 N N . THR A 1 90 ? 10.785 2.766 -13.174 1.00 89.25 90 THR A N 1
ATOM 704 C CA . THR A 1 90 ? 10.129 3.766 -12.318 1.00 89.25 90 THR A CA 1
ATOM 705 C C . THR A 1 90 ? 8.765 4.173 -12.878 1.00 89.25 90 THR A C 1
ATOM 707 O O . THR A 1 90 ? 7.788 4.266 -12.138 1.00 89.25 90 THR A O 1
ATOM 710 N N . ALA A 1 91 ? 8.654 4.349 -14.198 1.00 90.94 91 ALA A N 1
ATOM 711 C CA . ALA A 1 91 ? 7.376 4.657 -14.835 1.00 90.94 91 ALA A CA 1
ATOM 712 C C . ALA A 1 91 ? 6.356 3.506 -14.724 1.00 90.94 91 ALA A C 1
ATOM 714 O O . ALA A 1 91 ? 5.161 3.763 -14.556 1.00 90.94 91 ALA A O 1
ATOM 715 N N . MET A 1 92 ? 6.796 2.247 -14.818 1.00 92.25 92 MET A N 1
ATOM 716 C CA . MET A 1 92 ? 5.934 1.077 -14.612 1.00 92.25 92 MET A CA 1
ATOM 717 C C . MET A 1 92 ? 5.472 0.970 -13.157 1.00 92.25 92 MET A C 1
ATOM 719 O O . MET A 1 92 ? 4.270 0.843 -12.927 1.00 92.25 92 MET A O 1
ATOM 723 N N . GLN A 1 93 ? 6.389 1.097 -12.194 1.00 92.50 93 GLN A N 1
ATOM 724 C CA . GLN A 1 93 ? 6.080 1.086 -10.761 1.00 92.50 93 GLN A CA 1
ATOM 725 C C . GLN A 1 93 ? 5.051 2.162 -10.413 1.00 92.50 93 GLN A C 1
ATOM 727 O O . GLN A 1 93 ? 3.999 1.839 -9.869 1.00 92.50 93 GLN A O 1
ATOM 732 N N . ALA A 1 94 ? 5.276 3.409 -10.840 1.00 91.75 94 ALA A N 1
ATOM 733 C CA . ALA A 1 94 ? 4.338 4.505 -10.605 1.00 91.75 94 ALA A CA 1
ATOM 734 C C . ALA A 1 94 ? 2.932 4.201 -11.153 1.00 91.75 94 ALA A C 1
ATOM 736 O O . ALA A 1 94 ? 1.932 4.410 -10.471 1.00 91.75 94 ALA A O 1
ATOM 737 N N . ARG A 1 95 ? 2.830 3.634 -12.365 1.00 91.56 95 ARG A N 1
ATOM 738 C CA . ARG A 1 95 ? 1.532 3.275 -12.965 1.00 91.56 95 ARG A CA 1
ATOM 739 C C . ARG A 1 95 ? 0.824 2.141 -12.226 1.00 91.56 95 ARG A C 1
ATOM 741 O O . ARG A 1 95 ? -0.409 2.156 -12.161 1.00 91.56 95 ARG A O 1
ATOM 748 N N . ILE A 1 96 ? 1.572 1.160 -11.726 1.00 93.44 96 ILE A N 1
ATOM 749 C CA . ILE A 1 96 ? 1.032 0.054 -10.929 1.00 93.44 96 ILE A CA 1
ATOM 750 C C . ILE A 1 96 ? 0.533 0.595 -9.589 1.00 93.44 96 ILE A C 1
ATOM 752 O O . ILE A 1 96 ? -0.626 0.368 -9.250 1.00 93.44 96 ILE A O 1
ATOM 756 N N . VAL A 1 97 ? 1.351 1.389 -8.892 1.00 94.44 97 VAL A N 1
ATOM 757 C CA . VAL A 1 97 ? 1.005 2.047 -7.623 1.00 94.44 97 VAL A CA 1
ATOM 758 C C . VAL A 1 97 ? -0.253 2.903 -7.768 1.00 94.44 97 VAL A C 1
ATOM 760 O O . VAL A 1 97 ? -1.197 2.736 -6.998 1.00 94.44 97 VAL A O 1
ATOM 763 N N . ASP A 1 98 ? -0.329 3.753 -8.794 1.00 92.75 98 ASP A N 1
ATOM 764 C CA . ASP A 1 98 ? -1.507 4.589 -9.058 1.00 92.75 98 ASP A CA 1
ATOM 765 C C . ASP A 1 98 ? -2.771 3.748 -9.293 1.00 92.75 98 ASP A C 1
ATOM 767 O O . ASP A 1 98 ? -3.877 4.120 -8.888 1.00 92.75 98 ASP A O 1
ATOM 771 N N . THR A 1 99 ? -2.623 2.610 -9.973 1.00 93.38 99 THR A N 1
ATOM 772 C CA . THR A 1 99 ? -3.733 1.702 -10.280 1.00 93.38 99 THR A CA 1
ATOM 773 C C . THR A 1 99 ? -4.206 0.967 -9.027 1.00 93.38 99 THR A C 1
ATOM 775 O O . THR A 1 99 ? -5.401 0.989 -8.737 1.00 93.38 99 THR A O 1
ATOM 778 N N . ALA A 1 100 ? -3.280 0.400 -8.252 1.00 95.56 100 ALA A N 1
ATOM 779 C CA . ALA A 1 100 ? -3.550 -0.239 -6.967 1.00 95.56 1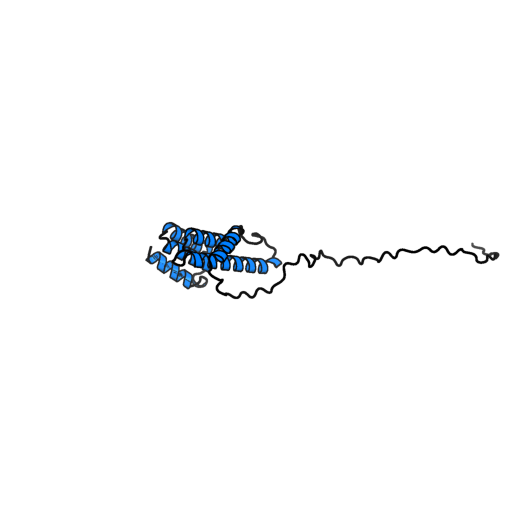00 ALA A CA 1
ATOM 780 C C . ALA A 1 100 ? -4.228 0.726 -5.991 1.00 95.56 100 ALA A C 1
ATOM 782 O O . ALA A 1 100 ? -5.271 0.404 -5.426 1.00 95.56 100 ALA A O 1
ATOM 783 N N . HIS A 1 101 ? -3.705 1.948 -5.865 1.00 94.56 101 HIS A N 1
ATOM 784 C CA . HIS A 1 101 ? -4.299 2.969 -5.011 1.00 94.56 101 HIS A CA 1
ATOM 785 C C . HIS A 1 101 ? -5.709 3.367 -5.469 1.00 94.56 101 HIS A C 1
ATOM 787 O O . HIS A 1 101 ? -6.590 3.569 -4.633 1.00 94.56 101 HIS A O 1
ATOM 793 N N . SER A 1 102 ? -5.949 3.451 -6.784 1.00 92.56 102 SER A N 1
ATOM 794 C CA . SER A 1 102 ? -7.281 3.748 -7.329 1.00 92.56 102 SER A CA 1
ATOM 795 C C . SER A 1 102 ? -8.296 2.653 -6.983 1.00 92.56 102 SER A C 1
ATOM 797 O O . SER A 1 102 ? -9.397 2.976 -6.541 1.00 92.56 102 SER A O 1
ATOM 799 N N . VAL A 1 103 ? -7.921 1.378 -7.143 1.00 93.31 103 VAL A N 1
ATOM 800 C CA . VAL A 1 103 ? -8.771 0.225 -6.793 1.00 93.31 103 VAL A CA 1
ATOM 801 C C . VAL A 1 103 ? -9.023 0.181 -5.288 1.00 93.31 103 VAL A C 1
ATOM 803 O O . VAL A 1 103 ? -10.175 0.131 -4.867 1.00 93.31 103 VAL A O 1
ATOM 806 N N . ALA A 1 104 ? -7.973 0.286 -4.470 1.00 94.38 104 ALA A N 1
ATOM 807 C CA . ALA A 1 104 ? -8.102 0.283 -3.016 1.00 94.38 104 ALA A CA 1
ATOM 808 C C . ALA A 1 104 ? -9.002 1.427 -2.526 1.00 94.38 104 ALA A C 1
ATOM 810 O O . ALA A 1 104 ? -9.888 1.213 -1.701 1.00 94.38 104 ALA A O 1
ATOM 811 N N . SER A 1 105 ? -8.839 2.628 -3.090 1.00 92.31 105 SER A N 1
ATOM 812 C CA . SER A 1 105 ? -9.688 3.777 -2.764 1.00 92.31 105 SER A CA 1
ATOM 813 C C . SER A 1 105 ? -11.145 3.541 -3.147 1.00 92.31 105 SER A C 1
ATOM 815 O O . SER A 1 105 ? -12.029 3.912 -2.387 1.00 92.31 105 SER A O 1
ATOM 817 N N . TYR A 1 106 ? -11.412 2.928 -4.302 1.00 91.50 106 TYR A N 1
ATOM 818 C CA . TYR A 1 106 ? -12.774 2.620 -4.740 1.00 91.50 106 TYR A CA 1
ATOM 819 C C . TYR A 1 106 ? -13.444 1.556 -3.862 1.00 91.50 106 TYR A C 1
ATOM 821 O O . TYR A 1 106 ? -14.592 1.722 -3.468 1.00 91.50 106 TYR A O 1
ATOM 829 N N . ARG A 1 107 ? -12.714 0.495 -3.507 1.00 92.19 107 ARG A N 1
ATOM 830 C CA . ARG A 1 107 ? -13.221 -0.615 -2.687 1.00 92.19 107 ARG A CA 1
ATOM 831 C C . ARG A 1 107 ? -13.323 -0.298 -1.195 1.00 92.19 107 ARG A C 1
ATOM 833 O O . ARG A 1 107 ? -13.996 -1.020 -0.473 1.00 92.19 107 ARG A O 1
ATOM 840 N N . THR A 1 108 ? -12.680 0.769 -0.728 1.00 92.19 108 THR A N 1
ATOM 841 C CA . THR A 1 108 ? -12.795 1.230 0.669 1.00 92.19 108 THR A CA 1
ATOM 842 C C . THR A 1 108 ? -13.939 2.234 0.849 1.00 92.19 108 THR A C 1
ATOM 844 O O . THR A 1 108 ? -14.409 2.422 1.966 1.00 92.19 108 THR A O 1
ATOM 847 N N . GLN A 1 109 ? -14.409 2.878 -0.228 1.00 90.12 109 GLN A N 1
ATOM 848 C CA . GLN A 1 109 ? -15.534 3.814 -0.160 1.00 90.12 109 GLN A CA 1
ATOM 849 C C . GLN A 1 109 ? -16.814 3.109 0.293 1.00 90.12 109 GLN A C 1
ATOM 851 O O . GLN A 1 109 ? -17.164 2.056 -0.240 1.00 90.12 109 GLN A O 1
ATOM 856 N N . ASP A 1 110 ? -17.519 3.723 1.244 1.00 86.88 110 ASP A N 1
ATOM 857 C CA . ASP A 1 110 ? -18.797 3.215 1.734 1.00 86.88 110 ASP A CA 1
ATOM 858 C C . ASP A 1 110 ? -19.815 3.083 0.599 1.00 86.88 110 ASP A C 1
ATOM 860 O O . ASP A 1 110 ? -19.945 3.953 -0.270 1.00 86.88 110 ASP A O 1
ATOM 864 N N . GLY A 1 111 ? -20.558 1.979 0.619 1.00 86.25 111 GLY A N 1
ATOM 865 C CA . GLY A 1 111 ? -21.627 1.703 -0.330 1.00 86.25 111 GLY A CA 1
ATOM 866 C C . GLY A 1 111 ? -21.549 0.306 -0.932 1.00 86.25 111 GLY A C 1
ATOM 867 O O . GLY A 1 111 ? -20.839 -0.577 -0.462 1.00 86.25 111 GLY A O 1
ATOM 868 N N . ARG A 1 112 ? -22.298 0.102 -2.019 1.00 85.94 112 ARG A N 1
ATOM 869 C CA . ARG A 1 112 ? -22.521 -1.218 -2.637 1.00 85.94 112 ARG A CA 1
ATOM 870 C C . ARG A 1 112 ? -21.250 -1.918 -3.137 1.00 85.94 112 ARG A C 1
ATOM 872 O O . ARG A 1 112 ? -21.264 -3.128 -3.335 1.00 85.94 112 ARG A O 1
ATOM 879 N N . HIS A 1 113 ? -20.186 -1.167 -3.400 1.00 86.19 113 HIS A N 1
ATOM 880 C CA . HIS A 1 113 ? -18.942 -1.689 -3.971 1.00 86.19 113 HIS A CA 1
ATOM 881 C C . HIS A 1 113 ? -17.822 -1.850 -2.936 1.00 86.19 113 HIS A C 1
ATOM 883 O O . HIS A 1 113 ? -16.700 -2.184 -3.327 1.00 86.19 113 HIS A O 1
ATOM 889 N N . GLN A 1 114 ? -18.131 -1.622 -1.654 1.00 92.12 114 GLN A N 1
ATOM 890 C CA . GLN A 1 114 ? -17.190 -1.780 -0.556 1.00 92.12 114 GLN A CA 1
ATOM 891 C C . GLN A 1 114 ? -16.753 -3.244 -0.431 1.00 92.12 114 GLN A C 1
ATOM 893 O O . GLN A 1 114 ? -17.581 -4.147 -0.336 1.00 92.12 114 GLN A O 1
ATOM 898 N N . ASP A 1 115 ? -15.442 -3.469 -0.457 1.00 93.94 115 ASP A N 1
ATOM 899 C CA . ASP A 1 115 ? -14.813 -4.786 -0.374 1.00 93.94 115 ASP A CA 1
ATOM 900 C C . ASP A 1 115 ? -13.370 -4.641 0.143 1.00 93.94 115 ASP A C 1
ATOM 902 O O . ASP A 1 115 ? -12.419 -4.392 -0.608 1.00 93.94 115 ASP A O 1
ATOM 906 N N . PHE A 1 116 ? -13.198 -4.779 1.459 1.00 95.38 116 PHE A N 1
ATOM 907 C CA . PHE A 1 116 ? -11.888 -4.650 2.098 1.00 95.38 116 PHE A CA 1
ATOM 908 C C . PHE A 1 116 ? -10.886 -5.747 1.692 1.00 95.38 116 PHE A C 1
ATOM 910 O O . PHE A 1 116 ? -9.720 -5.407 1.472 1.00 95.38 116 PHE A O 1
ATOM 917 N N . PRO A 1 117 ? -11.268 -7.037 1.553 1.00 94.75 117 PRO A N 1
ATOM 918 C CA . PRO A 1 117 ? -10.392 -8.052 0.965 1.00 94.75 117 PRO A CA 1
ATOM 919 C C . PRO A 1 117 ? -9.822 -7.669 -0.404 1.00 94.75 117 PRO A C 1
ATOM 921 O O . PRO A 1 117 ? -8.606 -7.755 -0.596 1.00 94.75 117 PRO A O 1
ATOM 924 N N . SER A 1 118 ? -10.657 -7.178 -1.322 1.00 92.94 118 SER A N 1
ATOM 925 C CA . SER A 1 118 ? -10.194 -6.737 -2.644 1.00 92.94 118 SER A CA 1
ATOM 926 C C . SER A 1 118 ? -9.287 -5.504 -2.558 1.00 92.94 118 SER A C 1
ATOM 928 O O . SER A 1 118 ? -8.269 -5.430 -3.251 1.00 92.94 118 SER A O 1
ATOM 930 N N . ALA A 1 119 ? -9.591 -4.554 -1.664 1.00 95.38 119 ALA A N 1
ATOM 931 C CA . ALA A 1 119 ? -8.722 -3.402 -1.408 1.00 95.38 119 ALA A CA 1
ATOM 932 C C . ALA A 1 119 ? -7.332 -3.830 -0.904 1.00 95.38 119 ALA A C 1
ATOM 934 O O . ALA A 1 119 ? -6.310 -3.341 -1.393 1.00 95.38 119 ALA A O 1
ATOM 935 N N . ARG A 1 120 ? -7.288 -4.785 0.034 1.00 95.88 120 ARG A N 1
ATOM 936 C CA . ARG A 1 120 ? -6.051 -5.372 0.561 1.00 95.88 120 ARG A CA 1
ATOM 937 C C . ARG A 1 120 ? -5.243 -6.030 -0.549 1.00 95.88 120 ARG A C 1
ATOM 939 O O . ARG A 1 120 ? -4.062 -5.725 -0.688 1.00 95.88 120 ARG A O 1
ATOM 946 N N . GLN A 1 121 ? -5.874 -6.881 -1.358 1.00 95.19 121 GLN A N 1
ATOM 947 C CA . GLN A 1 121 ? -5.203 -7.571 -2.459 1.00 95.19 121 GLN A CA 1
ATOM 948 C C . GLN A 1 121 ? -4.596 -6.581 -3.462 1.00 95.19 121 GLN A C 1
ATOM 950 O O . GLN A 1 121 ? -3.445 -6.749 -3.869 1.00 95.19 121 GLN A O 1
ATOM 955 N N . ALA A 1 122 ? -5.324 -5.516 -3.810 1.00 95.56 122 ALA A N 1
ATOM 956 C CA . ALA A 1 122 ? -4.816 -4.464 -4.685 1.00 95.56 122 ALA A CA 1
ATOM 957 C C . ALA A 1 122 ? -3.586 -3.759 -4.087 1.00 95.56 122 ALA A C 1
ATOM 959 O O . ALA A 1 122 ? -2.582 -3.582 -4.780 1.00 95.56 122 ALA A O 1
ATOM 960 N N . CYS A 1 123 ? -3.630 -3.401 -2.798 1.00 96.44 123 CYS A N 1
ATOM 961 C CA . CYS A 1 123 ? -2.486 -2.819 -2.094 1.00 96.44 123 CYS A CA 1
ATOM 962 C C . CYS A 1 123 ? -1.285 -3.771 -2.063 1.00 96.44 123 CYS A C 1
ATOM 964 O O . CYS A 1 123 ? -0.173 -3.342 -2.360 1.00 96.44 123 CYS A O 1
ATOM 966 N N . THR A 1 124 ? -1.488 -5.054 -1.752 1.00 95.12 124 THR A N 1
ATOM 967 C CA . THR A 1 124 ? -0.417 -6.061 -1.741 1.00 95.12 124 THR A CA 1
ATOM 968 C C . THR A 1 124 ? 0.222 -6.218 -3.119 1.00 95.12 124 THR A C 1
ATOM 970 O O . THR A 1 124 ? 1.445 -6.208 -3.215 1.00 95.12 124 THR A O 1
ATOM 973 N N . ALA A 1 125 ? -0.576 -6.284 -4.189 1.00 94.56 125 ALA A N 1
ATOM 974 C CA . ALA A 1 125 ? -0.058 -6.355 -5.556 1.00 94.56 125 ALA A CA 1
ATOM 975 C C . ALA A 1 125 ? 0.789 -5.121 -5.912 1.00 94.56 125 ALA A C 1
ATOM 977 O O . ALA A 1 125 ? 1.880 -5.248 -6.465 1.00 94.56 125 ALA A O 1
ATOM 978 N N . GLY A 1 126 ? 0.333 -3.922 -5.539 1.00 95.06 126 GLY A N 1
ATOM 979 C CA . GLY A 1 126 ? 1.112 -2.699 -5.735 1.00 95.06 126 GLY A CA 1
ATOM 980 C C . GLY A 1 126 ? 2.408 -2.666 -4.916 1.00 95.06 126 GLY A C 1
ATOM 981 O O . GLY A 1 126 ? 3.446 -2.268 -5.441 1.00 95.06 126 GLY A O 1
ATOM 982 N N . LEU A 1 127 ? 2.374 -3.143 -3.667 1.00 95.44 127 LEU A N 1
ATOM 983 C CA . LEU A 1 127 ? 3.546 -3.235 -2.788 1.00 95.44 127 LEU A CA 1
ATOM 984 C C . LEU A 1 127 ? 4.562 -4.291 -3.246 1.00 95.44 127 LEU A C 1
ATOM 986 O O . LEU A 1 127 ? 5.732 -4.197 -2.889 1.00 95.44 127 LEU A O 1
ATOM 990 N N . ASN A 1 128 ? 4.149 -5.279 -4.040 1.00 93.50 128 ASN A N 1
ATOM 991 C CA . ASN A 1 128 ? 5.080 -6.211 -4.679 1.00 93.50 128 ASN A CA 1
ATOM 992 C C . ASN A 1 128 ? 5.851 -5.547 -5.835 1.00 93.50 128 ASN A C 1
ATOM 994 O O . ASN A 1 128 ? 6.991 -5.921 -6.101 1.00 93.50 128 ASN A O 1
ATOM 998 N N . ALA A 1 129 ? 5.258 -4.547 -6.496 1.00 92.50 129 ALA A N 1
ATOM 999 C CA . ALA A 1 129 ? 5.929 -3.770 -7.538 1.00 92.50 129 ALA A CA 1
ATOM 1000 C C . ALA A 1 129 ? 6.816 -2.648 -6.966 1.00 92.50 129 ALA A C 1
ATOM 1002 O O . ALA A 1 129 ? 7.891 -2.376 -7.509 1.00 92.50 129 ALA A O 1
ATOM 1003 N N . ASP A 1 130 ? 6.366 -1.996 -5.890 1.00 92.50 130 ASP A N 1
ATOM 1004 C CA . ASP A 1 130 ? 7.100 -0.968 -5.143 1.00 92.50 130 ASP A CA 1
ATOM 1005 C C . ASP A 1 130 ? 6.874 -1.123 -3.629 1.00 92.50 130 ASP A C 1
ATOM 1007 O O . ASP A 1 130 ? 5.881 -0.651 -3.064 1.00 92.50 130 ASP A O 1
ATOM 1011 N N . GLY A 1 131 ? 7.831 -1.779 -2.970 1.00 92.00 131 GLY A N 1
ATOM 1012 C CA . GLY A 1 131 ? 7.777 -2.100 -1.542 1.00 92.00 131 GLY A CA 1
ATOM 1013 C C . GLY A 1 131 ? 7.915 -0.906 -0.597 1.00 92.00 131 GLY A C 1
ATOM 1014 O O . GLY A 1 131 ? 7.667 -1.072 0.598 1.00 92.00 131 GLY A O 1
ATOM 1015 N N . HIS A 1 132 ? 8.264 0.280 -1.108 1.00 92.50 132 HIS A N 1
ATOM 1016 C CA . HIS A 1 132 ? 8.447 1.505 -0.321 1.00 92.50 132 HIS A CA 1
ATOM 1017 C C . HIS A 1 132 ? 7.306 2.515 -0.514 1.00 92.50 132 HIS A C 1
ATOM 1019 O O . HIS A 1 132 ? 7.362 3.629 0.006 1.00 92.50 132 HIS A O 1
ATOM 1025 N N . SER A 1 133 ? 6.238 2.145 -1.229 1.00 94.38 133 SER A N 1
ATOM 1026 C CA . SER A 1 133 ? 5.132 3.059 -1.515 1.00 94.38 133 SER A CA 1
ATOM 1027 C C . SER A 1 133 ? 4.324 3.433 -0.263 1.00 94.38 133 SER A C 1
ATOM 1029 O O . SER A 1 133 ? 3.379 2.743 0.133 1.00 94.38 133 SER A O 1
ATOM 1031 N N . GLU A 1 134 ? 4.629 4.589 0.334 1.00 93.81 134 GLU A N 1
ATOM 1032 C CA . GLU A 1 134 ? 3.893 5.129 1.489 1.00 93.81 134 GLU A CA 1
ATOM 1033 C C . GLU A 1 134 ? 2.397 5.338 1.199 1.00 93.81 134 GLU A C 1
ATOM 1035 O O . GLU A 1 134 ? 1.537 5.163 2.063 1.00 93.81 134 GLU A O 1
ATOM 1040 N N . THR A 1 135 ? 2.045 5.669 -0.044 1.00 95.00 135 THR A N 1
ATOM 1041 C CA . THR A 1 135 ? 0.644 5.817 -0.459 1.00 95.00 135 THR A CA 1
ATOM 1042 C C . THR A 1 135 ? -0.134 4.507 -0.347 1.00 95.00 135 THR A C 1
ATOM 1044 O O . THR A 1 135 ? -1.275 4.529 0.122 1.00 95.00 135 THR A O 1
ATOM 1047 N N . LEU A 1 136 ? 0.469 3.374 -0.718 1.00 96.38 136 LEU A N 1
ATOM 1048 C CA . LEU A 1 136 ? -0.177 2.066 -0.596 1.00 96.38 136 LEU A CA 1
ATOM 1049 C C . LEU A 1 136 ? -0.226 1.582 0.849 1.00 96.38 136 LEU A C 1
ATOM 1051 O O . LEU A 1 136 ? -1.262 1.066 1.259 1.00 96.38 136 LEU A O 1
ATOM 1055 N N . TYR A 1 137 ? 0.823 1.815 1.642 1.00 96.81 137 TYR A N 1
ATOM 1056 C CA . TYR A 1 137 ? 0.786 1.498 3.072 1.00 96.81 137 TYR A CA 1
ATOM 1057 C C . TYR A 1 137 ? -0.331 2.253 3.795 1.00 96.81 137 TYR A C 1
ATOM 1059 O O . TYR A 1 137 ? -1.118 1.635 4.507 1.00 96.81 137 TYR A O 1
ATOM 1067 N N . ARG A 1 138 ? -0.495 3.558 3.540 1.00 96.25 138 ARG A N 1
ATOM 1068 C CA . ARG A 1 138 ? -1.613 4.333 4.105 1.00 96.25 138 ARG A CA 1
ATOM 1069 C C . ARG A 1 138 ? -2.979 3.810 3.665 1.00 96.25 138 ARG A C 1
ATOM 1071 O O . ARG A 1 138 ? -3.909 3.789 4.466 1.00 96.25 138 ARG A O 1
ATOM 1078 N N . ALA A 1 139 ? -3.129 3.432 2.394 1.00 95.75 139 ALA A N 1
ATOM 1079 C CA . ALA A 1 139 ? -4.383 2.875 1.889 1.00 95.75 139 ALA A CA 1
ATOM 1080 C C . ALA A 1 139 ? -4.699 1.522 2.545 1.00 95.75 139 ALA A C 1
ATOM 1082 O O . ALA A 1 139 ? -5.830 1.304 2.970 1.00 95.75 139 ALA A O 1
ATOM 1083 N N . LEU A 1 140 ? -3.690 0.659 2.696 1.00 96.81 140 LEU A N 1
ATOM 1084 C CA . LEU A 1 140 ? -3.807 -0.623 3.381 1.00 96.81 140 LEU A CA 1
ATOM 1085 C C . LEU A 1 140 ? -4.194 -0.438 4.853 1.00 96.81 140 LEU A C 1
ATOM 1087 O O . LEU A 1 140 ? -5.187 -1.007 5.283 1.00 96.81 140 LEU A O 1
ATOM 1091 N N . MET A 1 141 ? -3.481 0.407 5.604 1.00 96.06 141 MET A N 1
ATOM 1092 C CA . MET A 1 141 ? -3.782 0.676 7.018 1.00 96.06 141 MET A CA 1
ATOM 1093 C C . MET A 1 141 ? -5.218 1.173 7.218 1.00 96.06 141 MET A C 1
ATOM 1095 O O . MET A 1 141 ? -5.919 0.687 8.101 1.00 96.06 141 MET A O 1
ATOM 1099 N N . ARG A 1 142 ? -5.687 2.095 6.365 1.00 94.81 142 ARG A N 1
ATOM 1100 C CA . ARG A 1 142 ? -7.076 2.577 6.412 1.00 94.81 142 ARG A CA 1
ATOM 1101 C C . ARG A 1 142 ? -8.085 1.480 6.086 1.00 94.81 142 ARG A C 1
ATOM 1103 O O . ARG A 1 142 ? -9.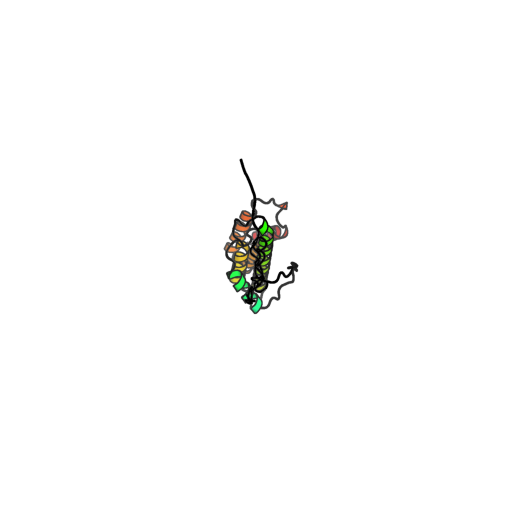103 1.402 6.762 1.00 94.81 142 ARG A O 1
ATOM 1110 N N . ALA A 1 143 ? -7.808 0.638 5.091 1.00 95.25 143 ALA A N 1
ATOM 1111 C CA . ALA A 1 143 ? -8.680 -0.480 4.744 1.00 95.25 143 ALA A CA 1
ATOM 1112 C C . ALA A 1 143 ? -8.768 -1.512 5.883 1.00 95.25 143 ALA A C 1
ATOM 1114 O O . ALA A 1 143 ? -9.859 -1.975 6.196 1.00 95.25 143 ALA A O 1
ATOM 1115 N N . GLU A 1 144 ? -7.650 -1.837 6.545 1.00 95.62 144 GLU A N 1
ATOM 1116 C CA . GLU A 1 144 ? -7.646 -2.744 7.703 1.00 95.62 144 GLU A CA 1
ATOM 1117 C C . GLU A 1 144 ? -8.383 -2.156 8.907 1.00 95.62 144 GLU A C 1
ATOM 1119 O O . GLU A 1 144 ? -9.152 -2.861 9.559 1.00 95.62 144 GLU A O 1
ATOM 1124 N N . ALA A 1 145 ? -8.169 -0.867 9.188 1.00 93.81 145 ALA A N 1
ATOM 1125 C CA . ALA A 1 145 ? -8.852 -0.165 10.268 1.00 93.81 145 ALA A CA 1
ATOM 1126 C C . ALA A 1 145 ? -10.370 -0.117 10.031 1.00 93.81 145 ALA A C 1
ATOM 1128 O O . ALA A 1 145 ? -11.137 -0.457 10.928 1.00 93.81 145 ALA A O 1
ATOM 1129 N N . ALA A 1 146 ? -10.800 0.218 8.810 1.00 92.62 146 ALA A N 1
ATOM 1130 C CA . ALA A 1 146 ? -12.211 0.228 8.424 1.00 92.62 146 ALA A CA 1
ATOM 1131 C C . ALA A 1 146 ? -12.847 -1.174 8.471 1.00 92.62 146 ALA A C 1
ATOM 1133 O O . ALA A 1 146 ? -14.003 -1.314 8.858 1.00 92.62 146 ALA A O 1
ATOM 1134 N N . ALA A 1 147 ? -12.081 -2.221 8.150 1.00 92.81 147 ALA A N 1
ATOM 1135 C CA . ALA A 1 147 ? -12.516 -3.611 8.276 1.00 92.81 147 ALA A CA 1
ATOM 1136 C C . ALA A 1 147 ? -12.521 -4.138 9.727 1.00 92.81 147 ALA A C 1
ATOM 1138 O O . ALA A 1 147 ? -12.902 -5.287 9.951 1.00 92.81 147 ALA A O 1
ATOM 1139 N N . GLY A 1 148 ? -12.039 -3.361 10.706 1.00 93.62 148 GLY A N 1
ATOM 1140 C CA . GLY A 1 148 ? -11.871 -3.804 12.096 1.00 93.62 148 GLY A CA 1
ATOM 1141 C C . GLY A 1 148 ? -10.770 -4.857 12.300 1.00 93.62 148 GLY A C 1
ATOM 1142 O O . GLY A 1 148 ? -10.683 -5.473 13.365 1.00 93.62 148 GLY A O 1
ATOM 1143 N N . ASN A 1 149 ? -9.906 -5.083 11.307 1.00 94.19 149 ASN A N 1
ATOM 1144 C CA . ASN A 1 149 ? -8.865 -6.106 11.352 1.00 94.19 149 ASN A CA 1
ATOM 1145 C C . ASN A 1 149 ? -7.595 -5.586 12.043 1.00 94.19 149 ASN A C 1
ATOM 1147 O O . ASN A 1 149 ? -6.615 -5.200 11.400 1.00 94.19 149 ASN A O 1
ATOM 1151 N N . ARG A 1 150 ? -7.590 -5.616 13.380 1.00 93.88 150 ARG A N 1
ATOM 1152 C CA . ARG A 1 150 ? -6.447 -5.171 14.200 1.00 93.88 150 ARG A CA 1
ATOM 1153 C C . ARG A 1 150 ? -5.146 -5.916 13.890 1.00 93.88 150 ARG A C 1
ATOM 1155 O O . ARG A 1 150 ? -4.082 -5.300 13.870 1.00 93.88 150 ARG A O 1
ATOM 1162 N N . THR A 1 151 ? -5.213 -7.226 13.650 1.00 94.31 151 THR A N 1
ATOM 1163 C CA . THR A 1 151 ? -4.025 -8.036 13.335 1.00 94.31 151 THR A CA 1
ATOM 1164 C C . THR A 1 151 ? -3.428 -7.608 12.000 1.00 94.31 151 THR A C 1
ATOM 1166 O O . THR A 1 151 ? -2.236 -7.315 11.935 1.00 94.31 151 THR A O 1
ATOM 1169 N N . GLY A 1 152 ? -4.262 -7.482 10.962 1.00 93.50 152 GLY A N 1
ATOM 1170 C CA . GLY A 1 152 ? -3.833 -6.990 9.651 1.00 93.50 152 GLY A CA 1
ATOM 1171 C C . GLY A 1 152 ? -3.243 -5.583 9.719 1.00 93.50 152 GLY A C 1
ATOM 1172 O O . GLY A 1 152 ? -2.188 -5.334 9.138 1.00 93.50 152 GLY A O 1
ATOM 1173 N N . LEU A 1 153 ? -3.861 -4.689 10.495 1.00 95.62 153 LEU A N 1
ATOM 1174 C CA . LEU A 1 153 ? -3.355 -3.336 10.720 1.00 95.62 153 LEU A CA 1
ATOM 1175 C C . LEU A 1 153 ? -1.959 -3.340 11.364 1.00 95.62 153 LEU A C 1
ATOM 1177 O O . LEU A 1 153 ? -1.047 -2.691 10.853 1.00 95.62 153 LEU A O 1
ATOM 1181 N N . ARG A 1 154 ? -1.759 -4.104 12.446 1.00 95.06 154 ARG A N 1
ATOM 1182 C CA . ARG A 1 154 ? -0.449 -4.213 13.113 1.00 95.06 154 ARG A CA 1
ATOM 1183 C C . ARG A 1 154 ? 0.614 -4.801 12.190 1.00 95.06 154 ARG A C 1
ATOM 1185 O O . ARG A 1 154 ? 1.722 -4.274 12.133 1.00 95.06 154 ARG A O 1
ATOM 1192 N N . SER A 1 155 ? 0.273 -5.834 11.420 1.00 95.19 155 SER A N 1
ATOM 1193 C CA . SER A 1 155 ? 1.178 -6.400 10.415 1.00 95.19 155 SER A CA 1
ATOM 1194 C C . SER A 1 155 ? 1.536 -5.390 9.320 1.00 95.19 155 SER A C 1
ATOM 1196 O O . SER A 1 155 ? 2.694 -5.328 8.908 1.00 95.19 155 SER A O 1
ATOM 1198 N N . ALA A 1 156 ? 0.584 -4.567 8.869 1.00 95.44 156 ALA A N 1
ATOM 1199 C CA . ALA A 1 156 ? 0.839 -3.520 7.881 1.00 95.44 156 ALA A CA 1
ATOM 1200 C C . ALA A 1 156 ? 1.777 -2.428 8.423 1.00 95.44 156 ALA A C 1
ATOM 1202 O O . ALA A 1 156 ? 2.694 -2.014 7.713 1.00 95.44 156 ALA A O 1
ATOM 1203 N N . ILE A 1 157 ? 1.590 -2.002 9.678 1.00 95.00 157 ILE A N 1
ATOM 1204 C CA . ILE A 1 157 ? 2.475 -1.041 10.358 1.00 95.00 157 ILE A CA 1
ATOM 1205 C C . ILE A 1 157 ? 3.882 -1.618 10.514 1.00 95.00 157 ILE A C 1
ATOM 1207 O O . ILE A 1 157 ? 4.844 -0.963 10.120 1.00 95.00 157 ILE A O 1
ATOM 1211 N N . ALA A 1 158 ? 4.011 -2.853 11.005 1.00 94.94 158 ALA A N 1
ATOM 1212 C CA . ALA A 1 158 ? 5.309 -3.500 11.180 1.00 94.94 158 ALA A CA 1
ATOM 1213 C C . ALA A 1 158 ? 6.062 -3.652 9.848 1.00 94.94 158 ALA A C 1
ATOM 1215 O O . ALA A 1 158 ? 7.246 -3.333 9.759 1.00 94.94 158 ALA A O 1
ATOM 1216 N N . ARG A 1 159 ? 5.368 -4.072 8.780 1.00 95.38 159 ARG A N 1
ATOM 1217 C CA . ARG A 1 159 ? 5.962 -4.186 7.439 1.00 95.38 159 ARG A CA 1
ATOM 1218 C C . ARG A 1 159 ? 6.399 -2.828 6.885 1.00 95.38 159 ARG A C 1
ATOM 1220 O O . ARG A 1 159 ? 7.462 -2.735 6.281 1.00 95.38 159 ARG A O 1
ATOM 1227 N N . TRP A 1 160 ? 5.604 -1.777 7.093 1.00 95.62 160 TRP A N 1
ATOM 1228 C CA . TRP A 1 160 ? 5.972 -0.416 6.696 1.00 95.62 160 TRP A CA 1
ATOM 1229 C C . TRP A 1 160 ? 7.204 0.096 7.455 1.00 95.62 160 TRP A C 1
ATOM 1231 O O . TRP A 1 160 ? 8.095 0.681 6.837 1.00 95.62 160 TRP A O 1
ATOM 1241 N N . GLN A 1 161 ? 7.273 -0.145 8.767 1.00 93.88 161 GLN A N 1
ATOM 1242 C CA . GLN A 1 161 ? 8.427 0.212 9.595 1.00 93.88 161 GLN A CA 1
ATOM 1243 C C . GLN A 1 161 ? 9.687 -0.517 9.128 1.00 93.88 161 GLN A C 1
ATOM 1245 O O . GLN A 1 161 ? 10.717 0.122 8.942 1.00 93.88 161 GLN A O 1
ATOM 1250 N N . ASP A 1 162 ? 9.602 -1.826 8.871 1.00 94.38 162 ASP A N 1
ATOM 1251 C CA . ASP A 1 162 ? 10.741 -2.596 8.366 1.00 94.38 162 ASP A CA 1
ATOM 1252 C C . ASP A 1 162 ? 11.213 -2.092 6.993 1.00 94.38 162 ASP A C 1
ATOM 1254 O O . ASP A 1 162 ? 12.405 -1.850 6.796 1.00 94.38 162 ASP A O 1
ATOM 1258 N N . ALA A 1 163 ? 10.284 -1.834 6.066 1.00 91.12 163 ALA A N 1
ATOM 1259 C CA . ALA A 1 163 ? 10.607 -1.307 4.741 1.00 91.12 163 ALA A CA 1
ATOM 1260 C C . ALA A 1 163 ? 11.301 0.067 4.798 1.00 91.12 163 ALA A C 1
ATOM 1262 O O . ALA A 1 163 ? 12.120 0.382 3.934 1.00 91.12 163 ALA A O 1
ATOM 1263 N N . ASN A 1 164 ? 11.005 0.877 5.817 1.00 91.31 164 ASN A N 1
ATOM 1264 C CA . ASN A 1 164 ? 11.542 2.230 5.980 1.00 91.31 164 ASN A CA 1
ATOM 1265 C C . ASN A 1 164 ? 12.575 2.348 7.105 1.00 91.31 164 ASN A C 1
ATOM 1267 O O . ASN A 1 164 ? 12.982 3.457 7.434 1.00 91.31 164 ASN A O 1
ATOM 1271 N N . ARG A 1 165 ? 13.068 1.232 7.660 1.00 92.38 165 ARG A N 1
ATOM 1272 C CA . ARG A 1 165 ? 14.010 1.232 8.797 1.00 92.38 165 ARG A CA 1
ATOM 1273 C C . ARG A 1 165 ? 15.319 1.986 8.542 1.00 92.38 165 ARG A C 1
ATOM 1275 O O . ARG A 1 165 ? 16.024 2.337 9.478 1.00 92.38 165 ARG A O 1
ATOM 1282 N N . HIS A 1 166 ? 15.672 2.168 7.270 1.00 90.88 166 HIS A N 1
ATOM 1283 C CA . HIS A 1 166 ? 16.881 2.856 6.826 1.00 90.88 166 HIS A CA 1
ATOM 1284 C C . HIS A 1 166 ? 16.678 4.369 6.649 1.00 90.88 166 HIS A C 1
ATOM 1286 O O . HIS A 1 166 ? 17.652 5.091 6.449 1.00 90.88 166 HIS A O 1
ATOM 1292 N N . LEU A 1 167 ? 15.429 4.838 6.692 1.00 89.31 167 LEU A N 1
ATOM 1293 C CA . LEU A 1 167 ? 15.078 6.244 6.583 1.00 89.31 167 LEU A CA 1
ATOM 1294 C C . LEU A 1 167 ? 15.008 6.872 7.972 1.00 89.31 167 LEU A C 1
ATOM 1296 O O . LEU A 1 167 ? 14.520 6.272 8.931 1.00 89.31 167 LEU A O 1
ATOM 1300 N N . THR A 1 168 ? 15.468 8.112 8.079 1.00 87.62 168 THR A N 1
ATOM 1301 C CA . THR A 1 168 ? 15.253 8.914 9.281 1.00 87.62 168 THR A CA 1
ATOM 1302 C C . THR A 1 168 ? 13.812 9.422 9.333 1.00 87.62 168 THR A C 1
ATOM 1304 O O . THR A 1 168 ? 13.099 9.472 8.329 1.00 87.62 168 THR A O 1
ATOM 1307 N N . ARG A 1 169 ? 13.371 9.853 10.520 1.00 82.62 169 ARG A N 1
ATOM 1308 C CA . ARG A 1 169 ? 12.015 10.386 10.724 1.00 82.62 169 ARG A CA 1
ATOM 1309 C C . ARG A 1 169 ? 11.689 11.563 9.797 1.00 82.62 169 ARG A C 1
ATOM 1311 O O . ARG A 1 169 ? 10.546 11.689 9.374 1.00 82.62 169 ARG A O 1
ATOM 1318 N N . ASP A 1 170 ? 12.674 12.383 9.444 1.00 86.81 170 ASP A N 1
ATOM 1319 C CA . ASP A 1 170 ? 12.479 13.541 8.562 1.00 86.81 170 ASP A CA 1
ATOM 1320 C C . ASP A 1 170 ? 12.343 13.163 7.079 1.00 86.81 170 ASP A C 1
ATOM 1322 O O . ASP A 1 170 ? 11.863 13.965 6.279 1.00 86.81 170 ASP A O 1
ATOM 1326 N N . GLN A 1 171 ? 12.752 11.946 6.705 1.00 87.31 171 GLN A N 1
ATOM 1327 C CA . GLN A 1 171 ? 12.657 11.433 5.335 1.00 87.31 171 GLN A CA 1
ATOM 1328 C C . GLN A 1 171 ? 11.313 10.755 5.037 1.00 87.31 171 GLN A C 1
ATOM 1330 O O . GLN A 1 171 ? 10.973 10.574 3.871 1.00 87.31 171 GLN A O 1
ATOM 1335 N N . ILE A 1 172 ? 10.558 10.391 6.071 1.00 89.44 172 ILE A N 1
ATOM 1336 C CA . ILE A 1 172 ? 9.247 9.744 5.966 1.00 89.44 172 ILE A CA 1
ATOM 1337 C C . ILE A 1 172 ? 8.143 10.809 5.821 1.00 89.44 172 ILE A C 1
ATOM 1339 O O . ILE A 1 172 ? 8.187 11.846 6.489 1.00 89.44 172 ILE A O 1
ATOM 1343 N N . ASP A 1 173 ? 7.108 10.555 5.006 1.00 91.38 173 ASP A N 1
ATOM 1344 C CA . ASP A 1 173 ? 5.965 11.476 4.877 1.00 91.38 173 ASP A CA 1
ATOM 1345 C C . ASP A 1 173 ? 5.259 11.668 6.234 1.00 91.38 173 ASP A C 1
ATOM 1347 O O . ASP A 1 173 ? 4.751 10.727 6.858 1.00 91.38 173 ASP A O 1
ATOM 1351 N N . LYS A 1 174 ? 5.146 12.930 6.666 1.00 91.31 174 LYS A N 1
ATOM 1352 C CA . LYS A 1 174 ? 4.443 13.327 7.897 1.00 91.31 174 LYS A CA 1
ATOM 1353 C C . LYS A 1 174 ? 3.017 12.786 7.941 1.00 91.31 174 LYS A C 1
ATOM 1355 O O . LYS A 1 174 ? 2.546 12.383 8.997 1.00 91.31 174 LYS A O 1
ATOM 1360 N N . LYS A 1 175 ? 2.332 12.722 6.793 1.00 91.75 175 LYS A N 1
ATOM 1361 C CA . LYS A 1 175 ? 0.966 12.178 6.715 1.00 91.75 175 LYS A CA 1
ATOM 1362 C C . LYS A 1 175 ? 0.898 10.703 7.102 1.00 91.75 175 LYS A C 1
ATOM 1364 O O . LYS A 1 175 ? -0.141 10.252 7.572 1.00 91.75 175 LYS A O 1
ATOM 1369 N N . THR A 1 176 ? 1.951 9.941 6.823 1.00 92.44 176 THR A N 1
ATOM 1370 C CA . THR A 1 176 ? 2.022 8.523 7.180 1.00 92.44 176 THR A CA 1
ATOM 1371 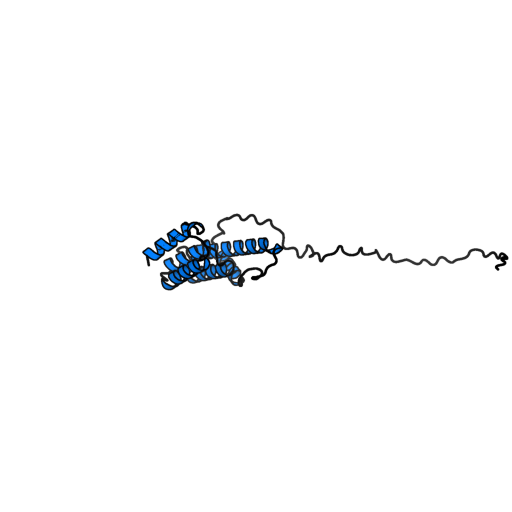C C . THR A 1 176 ? 2.285 8.373 8.671 1.00 92.44 176 THR A C 1
ATOM 1373 O O . THR A 1 176 ? 1.605 7.584 9.315 1.00 92.44 176 THR A O 1
ATOM 1376 N N . GLN A 1 177 ? 3.184 9.186 9.232 1.00 91.00 177 GLN A N 1
ATOM 1377 C CA . GLN A 1 177 ? 3.448 9.209 10.676 1.00 91.00 177 GLN A CA 1
ATOM 1378 C C . GLN A 1 177 ? 2.191 9.540 11.476 1.00 91.00 177 GLN A C 1
ATOM 1380 O O . GLN A 1 177 ? 1.796 8.753 12.326 1.00 91.00 177 GLN A O 1
ATOM 1385 N N . THR A 1 178 ? 1.511 10.638 11.133 1.00 93.44 178 THR A N 1
ATOM 1386 C CA . THR A 1 178 ? 0.265 11.032 11.801 1.00 93.44 178 THR A CA 1
ATOM 1387 C C . THR A 1 178 ? -0.785 9.924 11.741 1.00 93.44 178 THR A C 1
ATOM 1389 O O . THR A 1 178 ? -1.396 9.617 12.755 1.00 93.44 178 THR A O 1
ATOM 1392 N N . LEU A 1 179 ? -0.947 9.263 10.587 1.00 93.06 179 LEU A N 1
ATOM 1393 C CA . LEU A 1 179 ? -1.882 8.144 10.459 1.00 93.06 179 LEU A CA 1
ATOM 1394 C C . LEU A 1 179 ? -1.513 6.970 11.378 1.00 93.06 179 LEU A C 1
ATOM 1396 O O . LEU A 1 179 ? -2.395 6.363 11.975 1.00 93.06 179 LEU A O 1
ATOM 1400 N N . VAL A 1 180 ? -0.231 6.615 11.462 1.00 91.88 180 VAL A N 1
ATOM 1401 C CA . VAL A 1 180 ? 0.225 5.516 12.324 1.00 91.88 180 VAL A CA 1
ATOM 1402 C C . VAL A 1 180 ? -0.014 5.857 13.792 1.00 91.88 180 VAL A C 1
ATOM 1404 O O . VAL A 1 180 ? -0.557 5.023 14.512 1.00 91.88 180 VAL A O 1
ATOM 1407 N N . ASP A 1 181 ? 0.315 7.078 14.211 1.00 92.62 181 ASP A N 1
ATOM 1408 C CA . ASP A 1 181 ? 0.099 7.547 15.582 1.00 92.62 181 ASP A CA 1
ATOM 1409 C C . ASP A 1 181 ? -1.399 7.523 15.947 1.00 92.62 181 ASP A C 1
ATOM 1411 O O . ASP A 1 181 ? -1.776 6.988 16.990 1.00 92.62 181 ASP A O 1
ATOM 1415 N N . GLU A 1 182 ? -2.268 8.018 15.057 1.00 93.31 182 GLU A N 1
ATOM 1416 C CA . GLU A 1 182 ? -3.730 7.984 15.216 1.00 93.31 182 GLU A CA 1
ATOM 1417 C C . GLU A 1 182 ? -4.265 6.551 15.348 1.00 93.31 182 GLU A C 1
ATOM 1419 O O . GLU A 1 182 ? -5.059 6.251 16.242 1.00 93.31 182 GLU A O 1
ATOM 1424 N N . LEU A 1 183 ? -3.828 5.648 14.467 1.00 91.44 183 LEU A N 1
ATOM 1425 C CA . LEU A 1 183 ? -4.313 4.269 14.440 1.00 91.44 183 LEU A CA 1
ATOM 1426 C C . LEU A 1 183 ? -3.813 3.442 15.626 1.00 91.44 183 LEU A C 1
ATOM 1428 O O . LEU A 1 183 ? -4.543 2.571 16.092 1.00 91.44 183 LEU A O 1
ATOM 1432 N N . LEU A 1 184 ? -2.603 3.706 16.126 1.00 88.81 184 LEU A N 1
ATOM 1433 C CA . LEU A 1 184 ? -2.077 3.060 17.331 1.00 88.81 184 LEU A CA 1
ATOM 1434 C C . LEU A 1 184 ? -2.757 3.576 18.602 1.00 88.81 184 LEU A C 1
ATOM 1436 O O . LEU A 1 184 ? -3.001 2.789 19.511 1.00 88.81 184 LEU A O 1
ATOM 1440 N N . ALA A 1 185 ? -3.101 4.866 18.660 1.00 89.19 185 ALA A N 1
ATOM 1441 C CA . ALA A 1 185 ? -3.859 5.426 19.778 1.00 89.19 185 ALA A CA 1
ATOM 1442 C C . ALA A 1 185 ? -5.301 4.888 19.842 1.00 89.19 185 ALA A C 1
ATOM 1444 O O . ALA A 1 185 ? -5.873 4.785 20.925 1.00 89.19 185 ALA A O 1
ATOM 1445 N N . ALA A 1 186 ? -5.886 4.541 18.691 1.00 81.25 186 ALA A N 1
ATOM 1446 C CA . ALA A 1 186 ? -7.246 4.015 18.587 1.00 81.25 186 ALA A CA 1
ATOM 1447 C C . ALA A 1 186 ? -7.360 2.481 18.742 1.00 81.25 186 ALA A C 1
ATOM 1449 O O . ALA A 1 186 ? -8.480 1.965 18.822 1.00 81.25 186 ALA A O 1
ATOM 1450 N N . SER A 1 187 ? -6.243 1.737 18.725 1.00 64.31 187 SER A N 1
ATOM 1451 C CA . SER A 1 187 ? -6.232 0.261 18.661 1.00 64.31 187 SER A CA 1
ATOM 1452 C C . SER A 1 187 ? -6.307 -0.430 20.012 1.00 64.31 187 SER A C 1
ATOM 1454 O O . SER A 1 187 ? -7.089 -1.414 20.083 1.00 64.31 187 SER A O 1
#